Protein AF-A0AA88J067-F1 (afdb_monomer)

Organism: Ficus carica (NCBI:txid3494)

Sequence (276 aa):
MVSAQECESQAYDAICLDQQCCSIDGYCGITAAYCGDSTCQRKCWSEERADQRCGASFGHPPCGKNRCCSIHGWCGEGPFYCVQAVCDYQCWDSSLSYYVSRNTENSISKILSKSLFDEMFKHRKDCPSQGFYSYDAFINAAASFPMVAQVISQLVRGNLLLSVLKPLKQPQRWIESLDPYAWGYCHISTTIATDTDTMTNYCTSTKWPCASKKNNYNYGLAGEALGLDLINNPDLVATDPVVSYKTALWFWTTRHDNKPSYPDVVINANFKPSQV

Radius of gyration: 22.77 Å; Cα contacts (8 Å, |Δi|>4): 415; chains: 1; bounding box: 56×44×66 Å

Solvent-accessible surface area (backbone atoms only — not comparable to full-atom values): 15701 Å² total; per-residue (Å²): 133,85,80,76,54,59,40,66,59,96,57,81,84,39,69,48,58,92,88,24,8,23,14,72,86,28,35,41,31,63,34,28,79,10,19,14,91,89,29,31,72,39,68,48,62,84,52,49,46,94,83,34,50,18,36,69,76,36,20,54,27,44,45,48,91,89,22,4,19,14,71,85,27,33,42,34,64,58,67,80,10,16,20,66,93,40,26,66,44,69,46,49,56,70,68,58,27,51,54,45,52,68,75,57,64,62,45,50,64,78,75,52,34,67,66,56,51,44,60,54,34,58,44,14,58,81,37,86,24,58,44,57,82,38,67,67,32,44,54,62,25,45,69,77,35,75,63,55,34,53,47,52,48,52,24,55,78,66,75,41,48,73,74,71,64,51,55,87,74,77,72,96,70,87,73,99,50,100,55,81,76,32,57,25,61,32,61,72,66,84,90,79,83,80,62,95,84,70,78,77,62,50,55,74,39,90,89,40,70,62,75,70,80,46,47,21,46,64,31,38,55,46,13,66,74,67,77,40,69,29,50,87,42,54,60,42,51,68,72,33,49,36,51,29,40,38,52,52,50,45,62,42,64,40,62,59,86,95,42,77,17,54,52,57,52,59,64,52,66,71,58,73,76,80,84,125

Secondary structure (DSSP, 8-state):
--PPPBS--SSS--PPPTT-EEETTSBEESSHHHHSTTTEEES---S--TT-B-SGGGT-PPPPTT-EEETTSBEE-SHHHHSTTTEEESPPPHHHHHHHHHHT---HHHHS-HHHHHHHTGGGGSSTTTT-S-HHHHHHHHTT-HHHHHHHHHHHHTT-HHHHS--S---S-S---S-TTS-TT--SS------TT----S---SSS--SSSS-HHHHHHHHHHHT--TTT-TTHHHH-HHHHHHHHHHHHHS-BTTBPPHHHHHHHHT------

pLDDT: mean 73.29, std 16.82, range [27.53, 94.44]

Mean predicted aligned error: 14.24 Å

Foldseek 3Di:
DPDFQFQPDPDPGSDADPQWFQFPVRGTDFFCCRQAPNGGDGPHAPEADPVQFADNGRRGHDADPQWFQFPQGGTDHDLCAAQPVGTDDPHDDPVVSVVCCVVPCLQVCVLQPQVNVCQLQVCLCVADNNCLQHPVLLSLLCVVPVLVSVLSNLCSVVVNNLVVQQPDDDPPDDDPDPCPSNNGNRDLDPPPPPDPPPLPPLPPDPVADQQPSHNRVLQVVLCVVVVHPCNNVVCCLSVHNNSVNNSVVCQQCDDDDPRHHVSVVSVCVPDDPPDD

Nearest PDB structures (foldseek):
  3w3e-assembly2_B  TM=7.637E-01  e=3.149E-11  Vigna unguiculata
  2baa-assembly1_A  TM=7.979E-01  e=8.149E-11  Hordeum vulgare
  3iwr-assembly1_A  TM=7.750E-01  e=9.178E-11  Oryza sativa Japonica Group
  8hne-assembly1_A  TM=6.938E-01  e=4.370E-09  synthetic construct
  1ehh-assembly1_A  TM=5.355E-01  e=2.639E-07  Urtica dioica

Structure (mmCIF, N/CA/C/O backbone):
data_AF-A0AA88J067-F1
#
_entry.id   AF-A0AA88J067-F1
#
loop_
_atom_site.group_PDB
_atom_site.id
_atom_site.type_symbol
_atom_site.label_atom_id
_atom_site.label_alt_id
_atom_site.label_comp_id
_atom_site.label_asym_id
_atom_site.label_entity_id
_atom_site.label_seq_id
_atom_site.pdbx_PDB_ins_code
_atom_site.Cartn_x
_atom_site.Cartn_y
_atom_site.Cartn_z
_atom_site.occupancy
_atom_site.B_iso_or_equiv
_atom_site.auth_seq_id
_atom_site.auth_comp_id
_atom_site.auth_asym_id
_atom_site.auth_atom_id
_atom_site.pdbx_PDB_model_num
ATOM 1 N N . MET A 1 1 ? -0.154 16.300 -30.479 1.00 35.47 1 MET A N 1
ATOM 2 C CA . MET A 1 1 ? 0.425 14.945 -30.390 1.00 35.47 1 MET A CA 1
ATOM 3 C C . MET A 1 1 ? 1.917 15.123 -30.206 1.00 35.47 1 MET A C 1
ATOM 5 O O . MET A 1 1 ? 2.526 15.763 -31.050 1.00 35.47 1 MET A O 1
ATOM 9 N N . VAL A 1 2 ? 2.475 14.693 -29.076 1.00 39.69 2 VAL A N 1
ATOM 10 C CA . VAL A 1 2 ? 3.932 14.694 -28.886 1.00 39.69 2 VAL A CA 1
ATOM 11 C C . VAL A 1 2 ? 4.443 13.456 -29.618 1.00 39.69 2 VAL A C 1
ATOM 13 O O . VAL A 1 2 ? 4.014 12.354 -29.291 1.00 39.69 2 VAL A O 1
ATOM 16 N N . SER A 1 3 ? 5.249 13.643 -30.663 1.00 53.06 3 SER A N 1
ATOM 17 C CA . SER A 1 3 ? 5.871 12.535 -31.395 1.00 53.06 3 SER A CA 1
ATOM 18 C C . SER A 1 3 ? 6.757 11.747 -30.433 1.00 53.06 3 SER A C 1
ATOM 20 O O . SER A 1 3 ? 7.593 12.352 -29.761 1.00 53.06 3 SER A O 1
ATOM 22 N N . ALA A 1 4 ? 6.573 10.429 -30.342 1.00 61.44 4 ALA A N 1
ATOM 23 C CA . ALA A 1 4 ? 7.531 9.572 -29.651 1.00 61.44 4 ALA A CA 1
ATOM 24 C C . ALA A 1 4 ? 8.891 9.698 -30.356 1.00 61.44 4 ALA A C 1
ATOM 26 O O . ALA A 1 4 ? 8.942 9.762 -31.586 1.00 61.44 4 ALA A O 1
ATOM 27 N N . GLN A 1 5 ? 9.976 9.806 -29.587 1.00 78.44 5 GLN A N 1
ATOM 28 C CA . GLN A 1 5 ? 11.322 9.865 -30.151 1.00 78.44 5 GLN A CA 1
ATOM 29 C C . GLN A 1 5 ? 11.676 8.481 -30.702 1.00 78.44 5 GLN A C 1
ATOM 31 O O . GLN A 1 5 ? 11.672 7.500 -29.958 1.00 78.44 5 GLN A O 1
ATOM 36 N N . GLU A 1 6 ? 11.959 8.405 -31.997 1.00 84.12 6 GLU A N 1
ATOM 37 C CA . GLU A 1 6 ? 12.418 7.183 -32.657 1.00 84.12 6 GLU A CA 1
ATOM 38 C C . GLU A 1 6 ? 13.918 6.979 -32.402 1.00 84.12 6 GLU A C 1
ATOM 40 O O . GLU A 1 6 ? 14.698 7.932 -32.435 1.00 84.12 6 GLU A O 1
ATOM 45 N N . CYS A 1 7 ? 14.323 5.734 -32.156 1.00 81.38 7 CYS A N 1
ATOM 46 C CA . CYS A 1 7 ? 15.720 5.309 -32.010 1.00 81.38 7 CYS A CA 1
ATOM 47 C C . CYS A 1 7 ? 16.218 4.430 -33.170 1.00 81.38 7 CYS A C 1
ATOM 49 O O . CYS A 1 7 ? 17.376 4.010 -33.171 1.00 81.38 7 CYS A O 1
ATOM 51 N N . GLU A 1 8 ? 15.367 4.192 -34.176 1.00 71.88 8 GLU A N 1
ATOM 52 C CA . GLU A 1 8 ? 15.659 3.389 -35.375 1.00 71.88 8 GLU A CA 1
ATOM 53 C C . GLU A 1 8 ? 15.532 4.166 -36.701 1.00 71.88 8 GLU A C 1
ATOM 55 O O . GLU A 1 8 ? 15.304 3.586 -37.762 1.00 71.88 8 GLU A O 1
ATOM 60 N N . SER A 1 9 ? 15.703 5.491 -36.699 1.00 59.00 9 SER A N 1
ATOM 61 C CA . SER A 1 9 ? 15.727 6.226 -37.971 1.00 59.00 9 SER A CA 1
ATOM 62 C C . SER A 1 9 ? 17.035 5.964 -38.739 1.00 59.00 9 SER A C 1
ATOM 64 O O . SER A 1 9 ? 18.107 5.896 -38.140 1.00 59.00 9 SER A O 1
ATOM 66 N N . GLN A 1 10 ? 16.972 5.889 -40.076 1.00 52.84 10 GLN A N 1
ATOM 67 C CA . GLN A 1 10 ? 18.134 5.755 -40.982 1.00 52.84 10 GLN A CA 1
ATOM 68 C C . GLN A 1 10 ? 19.133 6.936 -40.917 1.00 52.84 10 GLN A C 1
ATOM 70 O O . GLN A 1 10 ? 20.120 6.959 -41.655 1.00 52.84 10 GLN A O 1
ATOM 75 N N . ALA A 1 11 ? 18.902 7.922 -40.048 1.00 48.16 11 ALA A N 1
ATOM 76 C CA . ALA A 1 11 ? 19.838 8.988 -39.739 1.00 48.16 11 ALA A CA 1
ATOM 77 C C . ALA A 1 11 ? 20.624 8.627 -38.466 1.00 48.16 11 ALA A C 1
ATOM 79 O O . ALA A 1 11 ? 20.036 8.500 -37.398 1.00 48.16 11 ALA A O 1
ATOM 80 N N . TYR A 1 12 ? 21.941 8.444 -38.618 1.00 43.81 12 TYR A N 1
ATOM 81 C 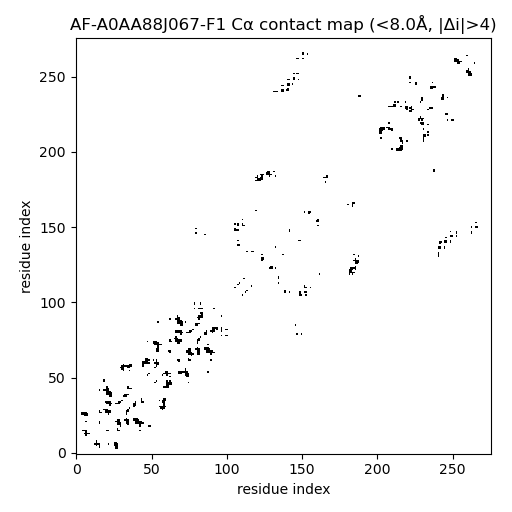CA . TYR A 1 12 ? 22.995 8.522 -37.592 1.00 43.81 12 TYR A CA 1
ATOM 82 C C . TYR A 1 12 ? 22.533 8.534 -36.119 1.00 43.81 12 TYR A C 1
ATOM 84 O O . TYR A 1 12 ? 22.049 9.554 -35.638 1.00 43.81 12 TYR A O 1
ATOM 92 N N . ASP A 1 13 ? 22.787 7.439 -35.390 1.00 53.59 13 ASP A N 1
ATOM 93 C CA . ASP A 1 13 ? 22.834 7.399 -33.917 1.00 53.59 13 ASP A CA 1
ATOM 94 C C . ASP A 1 13 ? 21.714 8.171 -33.192 1.00 53.59 13 ASP A C 1
ATOM 96 O O . ASP A 1 13 ? 21.970 8.971 -32.289 1.00 53.59 13 ASP A O 1
ATOM 100 N N . ALA A 1 14 ? 20.449 7.914 -33.540 1.00 58.59 14 ALA A N 1
ATOM 101 C CA . ALA A 1 14 ? 19.318 8.358 -32.730 1.00 58.59 14 ALA A CA 1
ATOM 102 C C . ALA A 1 14 ? 19.350 7.643 -31.363 1.00 58.59 14 ALA A C 1
ATOM 104 O O . ALA A 1 14 ? 18.753 6.589 -31.145 1.00 58.59 14 ALA A O 1
ATOM 105 N N . ILE A 1 15 ? 20.133 8.191 -30.436 1.00 73.25 15 ILE A N 1
ATOM 106 C CA . ILE A 1 15 ? 20.307 7.670 -29.088 1.00 73.25 15 ILE A CA 1
ATOM 107 C C . ILE A 1 15 ? 19.164 8.216 -28.233 1.00 73.25 15 ILE A C 1
ATOM 109 O O . ILE A 1 15 ? 18.988 9.431 -28.114 1.00 73.25 15 ILE A O 1
ATOM 113 N N . CYS A 1 16 ? 18.393 7.315 -27.619 1.00 80.62 16 CYS A N 1
ATOM 114 C CA . CYS A 1 16 ? 17.400 7.703 -26.623 1.00 80.62 16 CYS A CA 1
ATOM 115 C C . CYS A 1 16 ? 18.043 8.561 -25.529 1.00 80.62 16 CYS A C 1
ATOM 117 O O . CYS A 1 16 ? 19.216 8.347 -25.176 1.00 80.62 16 CYS A O 1
ATOM 119 N N . LEU A 1 17 ? 17.265 9.513 -24.998 1.00 81.44 17 LEU A N 1
ATOM 120 C CA . LEU A 1 17 ? 17.703 10.377 -23.903 1.00 81.44 17 LEU A CA 1
ATOM 121 C C . LEU A 1 17 ? 18.254 9.546 -22.743 1.00 81.44 17 LEU A C 1
ATOM 123 O O . LEU A 1 17 ? 18.008 8.342 -22.628 1.00 81.44 17 LEU A O 1
ATOM 127 N N . ASP A 1 18 ? 19.046 10.192 -21.894 1.00 72.44 18 ASP A N 1
ATOM 128 C CA . ASP A 1 18 ? 19.645 9.497 -20.768 1.00 72.44 18 ASP A CA 1
ATOM 129 C C . ASP A 1 18 ? 18.550 8.857 -19.904 1.00 72.44 18 ASP A C 1
ATOM 131 O O . ASP A 1 18 ? 17.535 9.488 -19.603 1.00 72.44 18 ASP A O 1
ATOM 135 N N . GLN A 1 19 ? 18.733 7.574 -19.580 1.00 74.06 19 GLN A N 1
ATOM 136 C CA . GLN A 1 19 ? 17.739 6.743 -18.889 1.00 74.06 19 GLN A CA 1
ATOM 137 C C . GLN A 1 19 ? 16.448 6.442 -19.674 1.00 74.06 19 GLN A C 1
ATOM 139 O O . GLN A 1 19 ? 15.386 6.232 -19.092 1.00 74.06 19 GLN A O 1
ATOM 144 N N . GLN A 1 20 ? 16.518 6.394 -21.002 1.00 85.06 20 GLN A N 1
ATOM 145 C CA . GLN A 1 20 ? 15.490 5.787 -21.845 1.00 85.06 20 GLN A CA 1
ATOM 146 C C . GLN A 1 20 ? 16.053 4.569 -22.572 1.00 85.06 20 GLN A C 1
ATOM 148 O O . GLN A 1 20 ? 17.182 4.591 -23.072 1.00 85.06 20 GLN A O 1
ATOM 153 N N . CYS A 1 21 ? 15.230 3.532 -22.670 1.00 88.19 21 CYS A N 1
ATOM 154 C CA . CYS A 1 21 ? 15.523 2.353 -23.466 1.00 88.19 21 CYS A CA 1
ATOM 155 C C . CYS A 1 21 ? 14.939 2.520 -24.863 1.00 88.19 21 CYS A C 1
ATOM 157 O O . CYS A 1 21 ? 13.908 3.173 -25.041 1.00 88.19 21 CYS A O 1
ATOM 159 N N . CYS A 1 22 ? 15.589 1.895 -25.836 1.00 90.00 22 CYS A N 1
ATOM 160 C CA . CYS A 1 22 ? 15.044 1.726 -27.172 1.00 90.00 22 CYS A CA 1
ATOM 161 C C . CYS A 1 22 ? 14.270 0.408 -27.215 1.00 90.00 22 CYS A C 1
ATOM 163 O O . CYS A 1 22 ? 14.861 -0.654 -26.977 1.00 90.00 22 CYS A O 1
ATOM 165 N N . SER A 1 23 ? 12.969 0.482 -27.499 1.00 90.56 23 SER A N 1
ATOM 166 C CA . SER A 1 23 ? 12.125 -0.697 -27.668 1.00 90.56 23 SER A CA 1
ATOM 167 C C . SER A 1 23 ? 12.456 -1.423 -28.968 1.00 90.56 23 SER A C 1
ATOM 169 O O . SER A 1 23 ? 12.964 -0.811 -29.904 1.00 90.56 23 SER A O 1
ATOM 171 N N . ILE A 1 24 ? 12.123 -2.708 -29.066 1.00 89.06 24 ILE A N 1
ATOM 172 C CA . ILE A 1 24 ? 12.207 -3.493 -30.310 1.00 89.06 24 ILE A CA 1
ATOM 173 C C . ILE A 1 24 ? 11.375 -2.900 -31.459 1.00 89.06 24 ILE A C 1
ATOM 175 O O . ILE A 1 24 ? 11.645 -3.206 -32.612 1.00 89.06 24 ILE A O 1
ATOM 179 N N . ASP A 1 25 ? 10.400 -2.041 -31.148 1.00 89.81 25 ASP A N 1
ATOM 180 C CA . ASP A 1 25 ? 9.583 -1.310 -32.126 1.00 89.81 25 ASP A CA 1
ATOM 181 C C . ASP A 1 25 ? 10.234 0.014 -32.574 1.00 89.81 25 ASP A C 1
ATOM 183 O O . ASP A 1 25 ? 9.621 0.798 -33.293 1.00 89.81 25 ASP A O 1
ATOM 187 N N . GLY A 1 26 ? 11.450 0.302 -32.103 1.00 89.38 26 GLY A N 1
ATOM 188 C CA . GLY A 1 26 ? 12.238 1.458 -32.520 1.00 89.38 26 GLY A CA 1
ATOM 189 C C . GLY A 1 26 ? 11.864 2.776 -31.844 1.00 89.38 26 GLY A C 1
ATOM 190 O O . GLY A 1 26 ? 12.222 3.844 -32.348 1.00 89.38 26 GLY A O 1
ATOM 191 N N . TYR A 1 27 ? 11.197 2.732 -30.686 1.00 89.06 27 TYR A N 1
ATOM 192 C CA . TYR A 1 27 ? 10.791 3.921 -29.932 1.00 89.06 27 TYR A CA 1
ATOM 193 C C . TYR A 1 27 ? 11.496 4.029 -28.580 1.00 89.06 27 TYR A C 1
ATOM 195 O O . TYR A 1 27 ? 11.778 3.032 -27.917 1.00 89.06 27 TYR A O 1
ATOM 203 N N . CYS A 1 28 ? 11.746 5.259 -28.139 1.00 88.88 28 CYS A N 1
ATOM 204 C CA . CYS A 1 28 ? 12.340 5.533 -26.838 1.00 88.88 28 CYS A CA 1
ATOM 205 C C . CYS A 1 28 ? 11.291 5.648 -25.728 1.00 88.88 28 CYS A C 1
ATOM 207 O O . CYS A 1 28 ? 10.273 6.330 -25.878 1.00 88.88 28 CYS A O 1
ATOM 209 N N . GLY A 1 29 ? 11.581 5.067 -24.562 1.00 87.50 29 GLY A N 1
ATOM 210 C CA . GLY A 1 29 ? 10.751 5.249 -23.376 1.00 87.50 29 GLY A CA 1
ATOM 211 C C . GLY A 1 29 ? 11.344 4.648 -22.106 1.00 87.50 29 GLY A C 1
ATOM 212 O O . GLY A 1 29 ? 12.456 4.130 -22.099 1.00 87.50 29 GLY A O 1
ATOM 213 N N . ILE A 1 30 ? 10.596 4.759 -21.006 1.00 84.12 30 ILE A N 1
ATOM 214 C CA . ILE A 1 30 ? 11.057 4.388 -19.653 1.00 84.12 30 ILE A CA 1
ATOM 215 C C . ILE A 1 30 ? 10.209 3.301 -18.984 1.00 84.12 30 ILE A C 1
ATOM 217 O O . ILE A 1 30 ? 10.433 2.983 -17.816 1.00 84.12 30 ILE A O 1
ATOM 221 N N . THR A 1 31 ? 9.178 2.798 -19.658 1.00 87.06 31 THR A N 1
ATOM 222 C CA . THR A 1 31 ? 8.259 1.795 -19.099 1.00 87.06 31 THR A CA 1
ATOM 223 C C . THR A 1 31 ? 8.640 0.396 -19.566 1.00 87.06 31 THR A C 1
ATOM 225 O O . THR A 1 31 ? 9.458 0.233 -20.469 1.00 87.06 31 THR A O 1
ATOM 228 N N . ALA A 1 32 ? 7.993 -0.620 -18.999 1.00 86.31 32 ALA A N 1
ATOM 229 C CA . ALA A 1 32 ? 8.138 -2.015 -19.418 1.00 86.31 32 ALA A CA 1
ATOM 230 C C . ALA A 1 32 ? 7.954 -2.256 -20.931 1.00 86.31 32 ALA A C 1
ATOM 232 O O . ALA A 1 32 ? 8.558 -3.169 -21.483 1.00 86.31 32 ALA A O 1
ATOM 233 N N . ALA A 1 33 ? 7.150 -1.432 -21.613 1.00 88.31 33 ALA A N 1
ATOM 234 C CA . ALA A 1 33 ? 6.945 -1.535 -23.060 1.00 88.31 33 ALA A CA 1
ATOM 235 C C . ALA A 1 33 ? 8.210 -1.202 -23.871 1.00 88.31 33 ALA A C 1
ATOM 237 O O . ALA A 1 33 ? 8.348 -1.655 -24.999 1.00 88.31 33 ALA A O 1
ATOM 238 N N . TYR A 1 34 ? 9.130 -0.431 -23.288 1.00 90.00 34 TYR A N 1
ATOM 239 C CA . TYR A 1 34 ? 10.370 -0.003 -23.938 1.00 90.00 34 TYR A CA 1
ATOM 240 C C . TYR A 1 34 ? 11.607 -0.671 -23.346 1.00 90.00 34 TYR A C 1
ATOM 242 O O . TYR A 1 34 ? 12.586 -0.906 -24.044 1.00 90.00 34 TYR A O 1
ATOM 250 N N . CYS A 1 35 ? 11.560 -0.942 -22.045 1.00 87.94 35 CYS A N 1
ATOM 251 C CA . CYS A 1 35 ? 12.702 -1.349 -21.241 1.00 87.94 35 CYS A CA 1
ATOM 252 C C . CYS A 1 35 ? 12.626 -2.786 -20.718 1.00 87.94 35 CYS A C 1
ATOM 254 O O . CYS A 1 35 ? 13.487 -3.178 -19.940 1.00 87.94 35 CYS A O 1
ATOM 256 N N . GLY A 1 36 ? 11.580 -3.542 -21.048 1.00 85.94 36 GLY A N 1
ATOM 257 C CA . GLY A 1 36 ? 11.425 -4.909 -20.556 1.00 85.94 36 GLY A CA 1
ATOM 258 C C . GLY A 1 36 ? 12.431 -5.868 -21.189 1.00 85.94 36 GLY A C 1
ATOM 259 O O . GLY A 1 36 ? 12.880 -5.651 -22.312 1.00 85.94 36 GLY A O 1
ATOM 260 N N . ASP A 1 37 ? 12.728 -6.968 -20.496 1.00 81.81 37 ASP A N 1
ATOM 261 C CA . ASP A 1 37 ? 13.735 -7.962 -20.911 1.00 81.81 37 ASP A CA 1
ATOM 262 C C . ASP A 1 37 ? 13.545 -8.498 -22.340 1.00 81.81 37 ASP A C 1
ATOM 264 O O . ASP A 1 37 ? 14.510 -8.857 -23.008 1.00 81.81 37 ASP A O 1
ATOM 268 N N . SER A 1 38 ? 12.298 -8.560 -22.816 1.00 86.81 38 SER A N 1
ATOM 269 C CA . SER A 1 38 ? 11.940 -9.029 -24.164 1.00 86.81 38 SER A CA 1
ATOM 270 C C . SER A 1 38 ? 11.548 -7.913 -25.133 1.00 86.81 38 SER A C 1
ATOM 272 O O . SER A 1 38 ? 11.359 -8.171 -26.319 1.00 86.81 38 SER A O 1
ATOM 274 N N . THR A 1 39 ? 11.399 -6.686 -24.639 1.00 88.75 39 THR A N 1
ATOM 275 C CA . THR A 1 39 ? 10.901 -5.536 -25.403 1.00 88.75 39 THR A CA 1
ATOM 276 C C . THR A 1 39 ? 11.969 -4.477 -25.621 1.00 88.75 39 THR A C 1
ATOM 278 O O . THR A 1 39 ? 11.769 -3.595 -26.448 1.00 88.75 39 THR A O 1
ATOM 281 N N . CYS A 1 40 ? 13.103 -4.564 -24.929 1.00 89.25 40 CYS A N 1
ATOM 282 C CA . CYS A 1 40 ? 14.235 -3.670 -25.090 1.00 89.25 40 CYS A CA 1
ATOM 283 C C . CYS A 1 40 ? 15.293 -4.250 -26.033 1.00 89.25 40 CYS A C 1
ATOM 285 O O . CYS A 1 40 ? 15.693 -5.404 -25.901 1.00 89.25 40 CYS A O 1
ATOM 287 N N . GLN A 1 41 ? 15.805 -3.415 -26.939 1.00 88.25 41 GLN A N 1
ATOM 288 C CA . GLN A 1 41 ? 16.921 -3.767 -27.823 1.00 88.25 41 GLN A CA 1
ATOM 289 C C . GLN A 1 41 ? 18.228 -3.022 -27.511 1.00 88.25 41 GLN A C 1
ATOM 291 O O . GLN A 1 41 ? 19.313 -3.519 -27.809 1.00 88.25 41 GLN A O 1
ATOM 296 N N . ARG A 1 42 ? 18.160 -1.810 -26.941 1.00 86.19 42 ARG A N 1
ATOM 297 C CA . ARG A 1 42 ? 19.337 -0.957 -26.696 1.00 86.19 42 ARG A CA 1
ATOM 298 C C . ARG A 1 42 ? 19.118 -0.069 -25.481 1.00 86.19 42 ARG A C 1
ATOM 300 O O . ARG A 1 42 ? 18.000 0.380 -25.243 1.00 86.19 42 ARG A O 1
ATOM 307 N N . LYS A 1 43 ? 20.202 0.223 -24.747 1.00 83.25 43 LYS A N 1
ATOM 308 C CA . LYS A 1 43 ? 20.160 0.945 -23.460 1.00 83.25 43 LYS A CA 1
ATOM 309 C C . LYS A 1 43 ? 19.170 0.313 -22.469 1.00 83.25 43 LYS A C 1
ATOM 311 O O . LYS A 1 43 ? 18.486 1.012 -21.731 1.00 83.25 43 LYS A O 1
ATOM 316 N N . CYS A 1 44 ? 19.088 -1.016 -22.473 1.00 86.50 44 CYS A N 1
ATOM 317 C CA . CYS A 1 44 ? 18.328 -1.743 -21.464 1.00 86.50 44 CYS A CA 1
ATOM 318 C C . CYS A 1 44 ? 18.952 -1.499 -20.093 1.00 86.50 44 CYS A C 1
ATOM 320 O O . CYS A 1 44 ? 20.153 -1.234 -19.993 1.00 86.50 44 CYS A O 1
ATOM 322 N N . TRP A 1 45 ? 18.137 -1.555 -19.045 1.00 86.19 45 TRP A N 1
ATOM 323 C CA . TRP A 1 45 ? 18.592 -1.216 -17.706 1.00 86.19 45 TRP A CA 1
ATOM 324 C C . TRP A 1 45 ? 19.731 -2.124 -17.245 1.00 86.19 45 TRP A C 1
ATOM 326 O O . TRP A 1 45 ? 19.546 -3.317 -17.032 1.00 86.19 45 TRP A O 1
ATOM 336 N N . SER A 1 46 ? 20.911 -1.539 -17.059 1.00 82.25 46 SER A N 1
ATOM 337 C CA . SER A 1 46 ? 22.081 -2.205 -16.475 1.00 82.25 46 SER A CA 1
ATOM 338 C C . SER A 1 46 ? 22.436 -1.665 -15.092 1.00 82.25 46 SER A C 1
ATOM 340 O O . SER A 1 46 ? 23.205 -2.285 -14.363 1.00 82.25 46 SER A O 1
ATOM 342 N N . GLU A 1 47 ? 21.881 -0.510 -14.733 1.00 84.69 47 GLU A N 1
ATOM 343 C CA . GLU A 1 47 ? 22.131 0.197 -13.483 1.00 84.69 47 GLU A CA 1
ATOM 344 C C . GLU A 1 47 ? 20.820 0.712 -12.891 1.00 84.69 47 GLU A C 1
ATOM 346 O O . GLU A 1 47 ? 19.774 0.722 -13.550 1.00 84.69 47 GLU A O 1
ATOM 351 N N . GLU A 1 48 ? 20.891 1.142 -11.633 1.00 86.31 48 GLU A N 1
ATOM 352 C CA . GLU A 1 48 ? 19.749 1.750 -10.968 1.00 86.31 48 GLU A CA 1
ATOM 353 C C . GLU A 1 48 ? 19.339 3.046 -11.662 1.00 86.31 48 GLU A C 1
ATOM 355 O O . GLU A 1 48 ? 20.160 3.907 -11.978 1.00 86.31 48 GLU A O 1
ATOM 360 N N . ARG A 1 49 ? 18.033 3.204 -11.852 1.00 84.75 49 ARG A N 1
ATOM 361 C CA . ARG A 1 49 ? 17.452 4.435 -12.379 1.00 84.75 49 ARG A CA 1
ATOM 362 C C . ARG A 1 49 ? 17.701 5.604 -11.427 1.00 84.75 49 ARG A C 1
ATOM 364 O O . ARG A 1 49 ? 17.618 5.449 -10.213 1.00 84.75 49 ARG A O 1
ATOM 371 N N . ALA A 1 50 ? 17.882 6.811 -11.958 1.00 80.19 50 ALA A N 1
ATOM 372 C CA . ALA A 1 50 ? 17.997 8.026 -11.143 1.00 80.19 50 ALA A CA 1
ATOM 373 C C . ALA A 1 50 ? 16.717 8.332 -10.357 1.00 80.19 50 ALA A C 1
ATOM 375 O O . ALA A 1 50 ? 16.787 8.924 -9.283 1.00 80.19 50 ALA A O 1
ATOM 376 N N . ASP A 1 51 ? 15.555 7.916 -10.869 1.00 74.56 51 ASP A N 1
ATOM 377 C CA . ASP A 1 51 ? 14.283 7.999 -10.147 1.00 74.56 51 ASP A CA 1
ATOM 378 C C . ASP A 1 51 ? 14.079 6.845 -9.149 1.00 74.56 51 ASP A C 1
ATOM 380 O O . ASP A 1 51 ? 13.050 6.804 -8.480 1.00 74.56 51 ASP A O 1
ATOM 384 N N . GLN A 1 52 ? 15.046 5.922 -9.047 1.00 83.50 52 GLN A N 1
ATOM 385 C CA . GLN A 1 52 ? 15.089 4.792 -8.113 1.00 83.50 52 GLN A CA 1
ATOM 386 C C . GLN A 1 52 ? 13.880 3.856 -8.224 1.00 83.50 52 GLN A C 1
ATOM 388 O O . GLN A 1 52 ? 13.554 3.122 -7.286 1.00 83.50 52 GLN A O 1
ATOM 393 N N . ARG A 1 53 ? 13.181 3.885 -9.364 1.00 84.31 53 ARG A N 1
ATOM 394 C CA . ARG A 1 53 ? 12.046 3.001 -9.621 1.00 84.31 53 ARG A CA 1
ATOM 395 C C . ARG A 1 53 ? 12.524 1.614 -10.007 1.00 84.31 53 ARG A C 1
ATOM 397 O O . ARG A 1 53 ? 13.552 1.453 -10.652 1.00 84.31 53 ARG A O 1
ATOM 404 N N . CYS A 1 54 ? 11.742 0.616 -9.628 1.00 89.19 54 CYS A N 1
ATOM 405 C CA . CYS A 1 54 ? 12.005 -0.784 -9.928 1.00 89.19 54 CYS A CA 1
ATOM 406 C C . CYS A 1 54 ? 10.698 -1.559 -10.117 1.00 89.19 54 CYS A C 1
ATOM 408 O O . CYS A 1 54 ? 9.615 -0.979 -10.005 1.00 89.19 54 CYS A O 1
ATOM 410 N N . GLY A 1 55 ? 10.779 -2.847 -10.444 1.00 88.56 55 GLY A N 1
ATOM 411 C CA . GLY A 1 55 ? 9.604 -3.695 -10.640 1.00 88.56 55 GLY A CA 1
ATOM 412 C C . GLY A 1 55 ? 9.121 -3.782 -12.087 1.00 88.56 55 GLY A C 1
ATOM 413 O O . GLY A 1 55 ? 9.597 -3.083 -12.990 1.00 88.56 55 GLY A O 1
ATOM 414 N N . ALA A 1 56 ? 8.126 -4.646 -12.291 1.00 86.06 56 ALA A N 1
ATOM 415 C CA . ALA A 1 56 ? 7.616 -5.019 -13.611 1.00 86.06 56 ALA A CA 1
ATOM 416 C C . ALA A 1 56 ? 7.187 -3.820 -14.461 1.00 86.06 56 ALA A C 1
ATOM 418 O O . ALA A 1 56 ? 7.545 -3.740 -15.630 1.00 86.06 56 ALA A O 1
ATOM 419 N N . SER A 1 57 ? 6.505 -2.835 -13.869 1.00 82.00 57 SER A N 1
ATOM 420 C CA . SER A 1 57 ? 6.019 -1.642 -14.579 1.00 82.00 57 SER A CA 1
ATOM 421 C C . SER A 1 57 ? 7.130 -0.799 -15.227 1.00 82.00 57 SER A C 1
ATOM 423 O O . SER A 1 57 ? 6.856 -0.019 -16.143 1.00 82.00 57 SER A O 1
ATOM 425 N N . PHE A 1 58 ? 8.380 -0.962 -14.782 1.00 83.44 58 PHE A N 1
ATOM 426 C CA . PHE A 1 58 ? 9.549 -0.214 -15.260 1.00 83.44 58 PHE A CA 1
ATOM 427 C C . PHE A 1 58 ? 10.521 -1.069 -16.078 1.00 83.44 58 PHE A C 1
ATOM 429 O O . PHE A 1 58 ? 11.570 -0.563 -16.474 1.00 83.44 58 PHE A O 1
ATOM 436 N N . GLY A 1 59 ? 10.165 -2.327 -16.360 1.00 83.50 59 GLY A N 1
ATOM 437 C CA . GLY A 1 59 ? 11.035 -3.268 -17.063 1.00 83.50 59 GLY A CA 1
ATOM 438 C C . GLY A 1 59 ? 12.121 -3.855 -16.164 1.00 83.50 59 GLY A C 1
ATOM 439 O O . GLY A 1 59 ? 13.242 -4.014 -16.616 1.00 83.50 59 GLY A O 1
ATOM 440 N N . HIS A 1 60 ? 11.803 -4.105 -14.888 1.00 89.44 60 HIS A N 1
ATOM 441 C CA . HIS A 1 60 ? 12.700 -4.745 -13.915 1.00 89.44 60 HIS A CA 1
ATOM 442 C C . HIS A 1 60 ? 14.131 -4.161 -13.843 1.00 89.44 60 HIS A C 1
ATOM 444 O O . HIS A 1 60 ? 15.098 -4.919 -13.788 1.00 89.44 60 HIS A O 1
ATOM 450 N N . PRO A 1 61 ? 14.310 -2.824 -13.795 1.00 89.38 61 PRO A N 1
ATOM 451 C CA . PRO A 1 61 ? 15.642 -2.237 -13.663 1.00 89.38 61 PRO A CA 1
ATOM 452 C C . PRO A 1 61 ? 16.312 -2.726 -12.367 1.00 89.38 61 PRO A C 1
ATOM 454 O O . PRO A 1 61 ? 15.636 -2.818 -11.332 1.00 89.38 61 PRO A O 1
ATOM 457 N N . PRO A 1 62 ? 17.619 -3.030 -12.371 1.00 91.38 62 PRO A N 1
ATOM 458 C CA . PRO A 1 62 ? 18.299 -3.458 -11.161 1.00 91.38 62 PRO A CA 1
ATOM 459 C C . PRO A 1 62 ? 18.357 -2.310 -10.151 1.00 91.38 62 PRO A C 1
ATOM 461 O O . PRO A 1 62 ? 18.468 -1.141 -10.514 1.00 91.38 62 PRO A O 1
ATOM 464 N N . CYS A 1 63 ? 18.319 -2.642 -8.867 1.00 91.88 63 CYS A N 1
ATOM 465 C CA . CYS A 1 63 ? 18.673 -1.703 -7.812 1.00 91.88 63 CYS A CA 1
ATOM 466 C C . CYS A 1 63 ? 20.189 -1.690 -7.602 1.00 91.88 63 CYS A C 1
ATOM 468 O O . CYS A 1 63 ? 20.879 -2.673 -7.879 1.00 91.88 63 CYS A O 1
ATOM 470 N N . GLY A 1 64 ? 20.717 -0.585 -7.086 1.00 87.81 64 GLY A N 1
ATOM 471 C CA . GLY A 1 64 ? 22.132 -0.422 -6.795 1.00 87.81 64 GLY A CA 1
ATOM 472 C C . GLY A 1 64 ? 22.648 -1.455 -5.793 1.00 87.81 64 GLY A C 1
ATOM 473 O O . GLY A 1 64 ? 21.899 -2.209 -5.166 1.00 87.81 64 GLY A O 1
ATOM 474 N N . LYS A 1 65 ? 23.970 -1.502 -5.624 1.00 88.31 65 LYS A N 1
ATOM 475 C CA . LYS A 1 65 ? 24.615 -2.470 -4.730 1.00 88.31 65 LYS A CA 1
ATOM 476 C C . LYS A 1 65 ? 24.040 -2.375 -3.310 1.00 88.31 65 LYS A C 1
ATOM 478 O O . LYS A 1 65 ? 23.969 -1.289 -2.750 1.00 88.31 65 LYS A O 1
ATOM 483 N N . ASN A 1 66 ? 23.691 -3.526 -2.729 1.00 82.88 66 ASN A N 1
ATOM 484 C CA . ASN A 1 66 ? 23.061 -3.668 -1.406 1.00 82.88 66 ASN A CA 1
ATOM 485 C C . ASN A 1 66 ? 21.661 -3.042 -1.267 1.00 82.88 66 ASN A C 1
ATOM 487 O O . ASN A 1 66 ? 21.152 -2.937 -0.150 1.00 82.88 66 ASN A O 1
ATOM 491 N N . ARG A 1 67 ? 21.024 -2.671 -2.382 1.00 90.38 67 ARG A N 1
ATOM 492 C CA . ARG A 1 67 ? 19.647 -2.184 -2.419 1.00 90.38 67 ARG A CA 1
ATOM 493 C C . ARG A 1 67 ? 18.725 -3.254 -2.981 1.00 90.38 67 ARG A C 1
ATOM 495 O O . ARG A 1 67 ? 19.111 -4.039 -3.847 1.00 90.38 67 ARG A O 1
ATOM 502 N N . CYS A 1 68 ? 17.501 -3.251 -2.485 1.00 90.12 68 CYS A N 1
ATOM 503 C CA . CYS A 1 68 ? 16.460 -4.201 -2.828 1.00 90.12 68 CYS A CA 1
ATOM 504 C C . CYS A 1 68 ? 15.330 -3.469 -3.537 1.00 90.12 68 CYS A C 1
ATOM 506 O O . CYS A 1 68 ? 15.030 -2.319 -3.200 1.00 90.12 68 CYS A O 1
ATOM 508 N N . CYS A 1 69 ? 14.700 -4.136 -4.496 1.00 91.12 69 CYS A N 1
ATOM 509 C CA . CYS A 1 69 ? 13.467 -3.648 -5.076 1.00 91.12 69 CYS A CA 1
ATOM 510 C C . CYS A 1 69 ? 12.313 -4.031 -4.157 1.00 91.12 69 CYS A C 1
ATOM 512 O O . CYS A 1 69 ? 12.077 -5.214 -3.931 1.00 91.12 69 CYS A O 1
ATOM 514 N N . SER A 1 70 ? 11.588 -3.051 -3.624 1.00 84.00 70 SER A N 1
ATOM 515 C CA . SER A 1 70 ? 10.355 -3.335 -2.889 1.00 84.00 70 SER A CA 1
ATOM 516 C C . SER A 1 70 ? 9.233 -3.745 -3.843 1.00 84.00 70 SER A C 1
ATOM 518 O O . SER A 1 70 ? 9.204 -3.323 -5.000 1.00 84.00 70 SER A O 1
ATOM 520 N N . ILE A 1 71 ? 8.227 -4.458 -3.332 1.00 78.44 71 ILE A N 1
ATOM 521 C CA . ILE A 1 71 ? 6.992 -4.785 -4.077 1.00 78.44 71 ILE A CA 1
ATOM 522 C C . ILE A 1 71 ? 6.212 -3.542 -4.552 1.00 78.44 71 ILE A C 1
ATOM 524 O O . ILE A 1 71 ? 5.255 -3.647 -5.315 1.00 78.44 71 ILE A O 1
ATOM 528 N N . HIS A 1 72 ? 6.609 -2.349 -4.105 1.00 74.88 72 HIS A N 1
ATOM 529 C CA . HIS A 1 72 ? 6.024 -1.064 -4.489 1.00 74.88 72 HIS A CA 1
ATOM 530 C C . HIS A 1 72 ? 6.796 -0.367 -5.618 1.00 74.88 72 HIS A C 1
ATOM 532 O O . HIS A 1 72 ? 6.435 0.733 -6.047 1.00 74.88 72 HIS A O 1
ATOM 538 N N . GLY A 1 73 ? 7.839 -1.017 -6.133 1.00 83.38 73 GLY A N 1
ATOM 539 C CA . GLY A 1 73 ? 8.605 -0.549 -7.274 1.00 83.38 73 GLY A CA 1
ATOM 540 C C . GLY A 1 73 ? 9.556 0.592 -6.936 1.00 83.38 73 GLY A C 1
ATOM 541 O O . GLY A 1 73 ? 9.638 1.566 -7.693 1.00 83.38 73 GLY A O 1
ATOM 542 N N . TRP A 1 74 ? 10.251 0.468 -5.803 1.00 83.00 74 TRP A N 1
ATOM 543 C CA . TRP A 1 74 ? 11.323 1.368 -5.372 1.00 83.00 74 TRP A CA 1
ATOM 544 C C . TRP A 1 74 ? 12.548 0.613 -4.883 1.00 83.00 74 TRP A C 1
ATOM 546 O O . TRP A 1 74 ? 12.416 -0.340 -4.112 1.00 83.00 74 TRP A O 1
ATOM 556 N N . CYS A 1 75 ? 13.719 1.101 -5.271 1.00 83.75 75 CYS A N 1
ATOM 557 C CA . CYS A 1 75 ? 14.999 0.652 -4.757 1.00 83.75 75 CYS A CA 1
ATOM 558 C C . CYS A 1 75 ? 15.298 1.277 -3.394 1.00 83.75 75 CYS A C 1
ATOM 560 O O . CYS A 1 75 ? 15.157 2.484 -3.209 1.00 83.75 75 CYS A O 1
ATOM 562 N N . GLY A 1 76 ? 15.813 0.497 -2.448 1.00 78.69 76 GLY A N 1
ATOM 563 C CA . GLY A 1 76 ? 16.231 1.024 -1.148 1.00 78.69 76 GLY A CA 1
ATOM 564 C C . GLY A 1 76 ? 16.921 -0.001 -0.263 1.00 78.69 76 GLY A C 1
ATOM 565 O O . GLY A 1 76 ? 17.064 -1.163 -0.631 1.00 78.69 76 GLY A O 1
ATOM 566 N N . GLU A 1 77 ? 17.385 0.450 0.898 1.00 76.19 77 GLU A N 1
ATOM 567 C CA . GLU A 1 77 ? 18.121 -0.373 1.859 1.00 76.19 77 GLU A CA 1
ATOM 568 C C . GLU A 1 77 ? 17.286 -0.678 3.103 1.00 76.19 77 GLU A C 1
ATOM 570 O O . GLU A 1 77 ? 16.372 0.059 3.483 1.00 76.19 77 GLU A O 1
ATOM 575 N N . GLY A 1 78 ? 17.667 -1.741 3.808 1.00 69.88 78 GLY A N 1
ATOM 576 C CA . GLY A 1 78 ? 17.081 -2.075 5.096 1.00 69.88 78 GLY A CA 1
ATOM 577 C C . GLY A 1 78 ? 15.814 -2.924 4.988 1.00 69.88 78 GLY A C 1
ATOM 578 O O . GLY A 1 78 ? 15.355 -3.271 3.895 1.00 69.88 78 GLY A O 1
ATOM 579 N N . PRO A 1 79 ? 15.207 -3.267 6.136 1.00 67.88 79 PRO A N 1
ATOM 580 C CA . PRO A 1 79 ? 14.126 -4.240 6.166 1.00 67.88 79 PRO A CA 1
ATO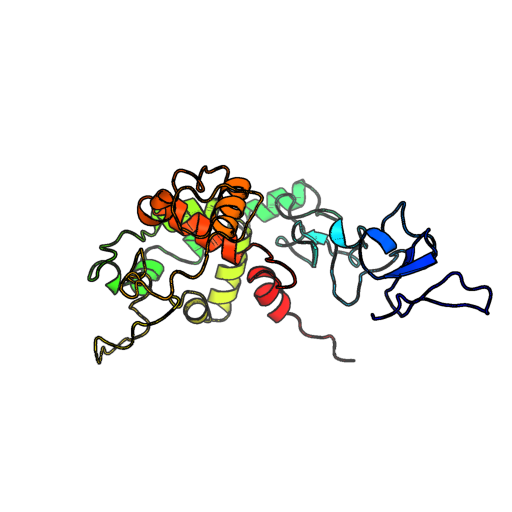M 581 C C . PRO A 1 79 ? 12.905 -3.807 5.353 1.00 67.88 79 PRO A C 1
ATOM 583 O O . PRO A 1 79 ? 12.180 -4.650 4.850 1.00 67.88 79 PRO A O 1
ATOM 586 N N . PHE A 1 80 ? 12.696 -2.506 5.171 1.00 66.81 80 PHE A N 1
ATOM 587 C CA . PHE A 1 80 ? 11.533 -1.955 4.474 1.00 66.81 80 PHE A CA 1
ATOM 588 C C . PHE A 1 80 ? 11.520 -2.213 2.965 1.00 66.81 80 PHE A C 1
ATOM 590 O O . PHE A 1 80 ? 10.463 -2.145 2.349 1.00 66.81 80 PHE A O 1
ATOM 597 N N . TYR A 1 81 ? 12.677 -2.543 2.396 1.00 73.44 81 TYR A N 1
ATOM 598 C CA . TYR A 1 81 ? 12.832 -2.889 0.985 1.00 73.44 81 TYR A CA 1
ATOM 599 C C . TYR A 1 81 ? 13.244 -4.341 0.804 1.00 73.44 81 TYR A C 1
ATOM 601 O O . TYR A 1 81 ? 12.957 -4.935 -0.227 1.00 73.44 81 TYR A O 1
ATOM 609 N N . CYS A 1 82 ? 13.946 -4.890 1.796 1.00 81.94 82 CYS A N 1
ATOM 610 C CA . CYS A 1 82 ? 14.718 -6.106 1.629 1.00 81.94 82 CYS A CA 1
ATOM 611 C C . CYS A 1 82 ? 14.152 -7.331 2.345 1.00 81.94 82 CYS A C 1
ATOM 613 O O . CYS A 1 82 ? 14.571 -8.435 1.997 1.00 81.94 82 CYS A O 1
ATOM 615 N N . VAL A 1 83 ? 13.241 -7.190 3.328 1.00 81.44 83 VAL A N 1
ATOM 616 C CA . VAL A 1 83 ? 12.626 -8.396 3.910 1.00 81.44 83 VAL A CA 1
ATOM 617 C C . VAL A 1 83 ? 11.677 -9.031 2.912 1.00 81.44 83 VAL A C 1
ATOM 619 O O . VAL A 1 83 ? 10.938 -8.354 2.202 1.00 81.44 83 VAL A O 1
ATOM 622 N N . GLN A 1 84 ? 11.659 -10.356 2.920 1.00 80.44 84 GLN A N 1
ATOM 623 C CA . GLN A 1 84 ? 10.954 -11.169 1.934 1.00 80.44 84 GLN A CA 1
ATOM 624 C C . GLN A 1 84 ? 9.458 -10.838 1.776 1.00 80.44 84 GLN A C 1
ATOM 626 O O . GLN A 1 84 ? 8.914 -10.984 0.691 1.00 80.44 84 GLN A O 1
ATOM 631 N N . ALA A 1 85 ? 8.792 -10.352 2.827 1.00 76.19 85 ALA A N 1
ATOM 632 C CA . ALA A 1 85 ? 7.375 -9.985 2.770 1.00 76.19 85 ALA A CA 1
ATOM 633 C C . ALA A 1 85 ? 7.076 -8.698 1.972 1.00 76.19 85 ALA A C 1
ATOM 635 O O . ALA A 1 85 ? 5.925 -8.465 1.617 1.00 76.19 85 ALA A O 1
ATOM 636 N N . VAL A 1 86 ? 8.076 -7.841 1.738 1.00 72.81 86 VAL A N 1
ATOM 637 C CA . VAL A 1 86 ? 7.912 -6.524 1.083 1.00 72.81 86 VAL A CA 1
ATOM 638 C C . VAL A 1 86 ? 8.923 -6.291 -0.041 1.00 72.81 86 VAL A C 1
ATOM 640 O O . VAL A 1 86 ? 9.000 -5.190 -0.584 1.00 72.81 86 VAL A O 1
ATOM 643 N N . CYS A 1 87 ? 9.682 -7.324 -0.400 1.00 86.56 87 CYS A N 1
ATOM 644 C CA . CYS A 1 87 ? 10.705 -7.285 -1.431 1.00 86.56 87 CYS A CA 1
ATOM 645 C C . CYS A 1 87 ? 10.259 -8.056 -2.680 1.00 86.56 87 CYS A C 1
ATOM 647 O O . CYS A 1 87 ? 9.766 -9.174 -2.570 1.00 86.56 87 CYS A O 1
ATOM 649 N N . ASP A 1 88 ? 10.449 -7.445 -3.847 1.00 90.88 88 ASP A N 1
ATOM 650 C CA . ASP A 1 88 ? 10.217 -8.032 -5.169 1.00 90.88 88 ASP A CA 1
ATOM 651 C C . ASP A 1 88 ? 11.464 -8.808 -5.636 1.00 90.88 88 ASP A C 1
ATOM 653 O O . ASP A 1 88 ? 11.423 -10.020 -5.836 1.00 90.88 88 ASP A O 1
ATOM 657 N N . TYR A 1 89 ? 12.619 -8.136 -5.721 1.00 93.38 89 TYR A N 1
ATOM 658 C CA . TYR A 1 89 ? 13.899 -8.758 -6.085 1.00 93.38 89 TYR A CA 1
ATOM 659 C C . TYR A 1 89 ? 15.102 -8.044 -5.463 1.00 93.38 89 TYR A C 1
ATOM 661 O O . TYR A 1 89 ? 14.987 -6.959 -4.893 1.00 93.38 89 TYR A O 1
ATOM 669 N N . GLN A 1 90 ? 16.277 -8.679 -5.562 1.00 92.88 90 GLN A N 1
ATOM 670 C CA . GLN A 1 90 ? 17.492 -8.302 -4.821 1.00 92.88 90 GLN A CA 1
ATOM 671 C C . GLN A 1 90 ? 17.289 -8.325 -3.298 1.00 92.88 90 GLN A C 1
ATOM 673 O O . GLN A 1 90 ? 17.890 -7.547 -2.567 1.00 92.88 90 GLN A O 1
ATOM 678 N N . CYS A 1 91 ? 16.430 -9.227 -2.828 1.00 92.12 91 CYS A N 1
ATOM 679 C CA . CYS A 1 91 ? 16.037 -9.334 -1.431 1.00 92.12 91 CYS A CA 1
ATOM 680 C C . CYS A 1 91 ? 17.160 -9.840 -0.534 1.00 92.12 91 CYS A C 1
ATOM 682 O O . CYS A 1 91 ? 18.093 -10.513 -0.977 1.00 92.12 91 CYS A O 1
ATOM 684 N N . TRP A 1 92 ? 17.025 -9.570 0.762 1.00 89.00 92 TRP A N 1
ATOM 685 C CA . TRP A 1 92 ? 17.852 -10.245 1.750 1.00 89.00 92 TRP A CA 1
ATOM 686 C C . TRP A 1 92 ? 17.550 -11.734 1.791 1.00 89.00 92 TRP A C 1
ATOM 688 O O . TRP A 1 92 ? 16.419 -12.166 1.561 1.00 89.00 92 TRP A O 1
ATOM 698 N N . ASP A 1 93 ? 18.565 -12.507 2.173 1.00 88.19 93 ASP A N 1
ATOM 699 C CA . ASP A 1 93 ? 18.370 -13.921 2.448 1.00 88.19 93 ASP A CA 1
ATOM 700 C C . ASP A 1 93 ? 17.290 -14.135 3.524 1.00 88.19 93 ASP A C 1
ATOM 702 O O . ASP A 1 93 ? 17.098 -13.329 4.444 1.00 88.19 93 ASP A O 1
ATOM 706 N N . SER A 1 94 ? 16.590 -15.258 3.397 1.00 80.12 94 SER A N 1
ATOM 707 C CA . SER A 1 94 ? 15.521 -15.704 4.286 1.00 80.12 94 SER A CA 1
ATOM 708 C C . SER A 1 94 ? 15.924 -15.708 5.770 1.00 80.12 94 SER A C 1
ATOM 710 O O . SER A 1 94 ? 15.131 -15.292 6.616 1.00 80.12 94 SER A O 1
ATOM 712 N N . SER A 1 95 ? 17.161 -16.093 6.108 1.00 79.56 95 SER A N 1
ATOM 713 C CA . SER A 1 95 ? 17.644 -16.146 7.495 1.00 79.56 95 SER A CA 1
ATOM 714 C C . SER A 1 95 ? 17.818 -14.751 8.108 1.00 79.56 95 SER A C 1
ATOM 716 O O . SER A 1 95 ? 17.385 -14.505 9.240 1.00 79.56 95 SER A O 1
ATOM 718 N N . LEU A 1 96 ? 18.368 -13.810 7.335 1.00 75.69 96 LEU A N 1
ATOM 719 C CA . LEU A 1 96 ? 18.500 -12.408 7.718 1.00 75.69 96 LEU A CA 1
ATOM 720 C C . LEU A 1 96 ? 17.124 -11.740 7.797 1.00 75.69 96 LEU A C 1
ATOM 722 O O . LEU A 1 96 ? 16.836 -11.043 8.768 1.00 75.69 96 LEU A O 1
ATOM 726 N N . SER A 1 97 ? 16.241 -12.020 6.836 1.00 69.19 97 SER A N 1
ATOM 727 C CA . SER A 1 97 ? 14.853 -11.550 6.848 1.00 69.19 97 SER A CA 1
ATOM 728 C C . SER A 1 97 ? 14.109 -12.020 8.097 1.00 69.19 97 SER A C 1
ATOM 730 O O . SER A 1 97 ? 13.425 -11.221 8.733 1.00 69.19 97 SER A O 1
ATOM 732 N N . TYR A 1 98 ? 14.269 -13.284 8.495 1.00 68.06 98 TYR A N 1
ATOM 733 C CA . TYR A 1 98 ? 13.635 -13.854 9.684 1.00 68.06 98 TYR A CA 1
ATOM 734 C C . TYR A 1 98 ? 14.178 -13.260 10.992 1.00 68.06 98 TYR A C 1
ATOM 736 O O . TYR A 1 98 ? 13.404 -12.863 11.868 1.00 68.06 98 TYR A O 1
ATOM 744 N N . TYR A 1 99 ? 15.506 -13.151 11.117 1.00 67.50 99 TYR A N 1
ATOM 745 C CA . TYR A 1 99 ? 16.159 -12.549 12.281 1.00 67.50 99 TYR A CA 1
ATOM 746 C C . TYR A 1 99 ? 15.784 -11.074 12.444 1.00 67.50 99 TYR A C 1
ATOM 748 O O . TYR A 1 99 ? 15.448 -10.637 13.548 1.00 67.50 99 TYR A O 1
ATOM 756 N N . VAL A 1 100 ? 15.814 -10.308 11.350 1.00 63.09 100 VAL A N 1
ATOM 757 C CA . VAL A 1 100 ? 15.431 -8.898 11.376 1.00 63.09 100 VAL A CA 1
ATOM 758 C C . VAL A 1 100 ? 13.941 -8.780 11.660 1.00 63.09 100 VAL A C 1
ATOM 760 O O . VAL A 1 100 ? 13.600 -8.056 12.576 1.00 63.09 100 VAL A O 1
ATOM 763 N N . SER A 1 101 ? 13.063 -9.563 11.028 1.00 62.94 101 SER A N 1
ATOM 764 C CA . SER A 1 101 ? 11.614 -9.508 11.299 1.00 62.94 101 SER A CA 1
ATOM 765 C C . SER A 1 101 ? 11.255 -9.770 12.770 1.00 62.94 101 SER A C 1
ATOM 767 O O . SER A 1 101 ? 10.370 -9.098 13.293 1.00 62.94 101 SER A O 1
ATOM 769 N N . ARG A 1 102 ? 11.959 -10.679 13.470 1.00 62.38 102 ARG A N 1
ATOM 770 C CA . ARG A 1 102 ? 11.785 -10.879 14.926 1.00 62.38 102 ARG A CA 1
ATOM 771 C C . ARG A 1 102 ? 12.282 -9.698 15.764 1.00 62.38 102 ARG A C 1
ATOM 773 O O . ARG A 1 102 ? 11.663 -9.355 16.764 1.00 62.38 102 ARG A O 1
ATOM 780 N N . ASN A 1 103 ? 13.422 -9.110 15.403 1.00 53.59 103 ASN A N 1
ATOM 781 C CA . ASN A 1 103 ? 14.052 -8.038 16.187 1.00 53.59 103 ASN A CA 1
ATOM 782 C C . ASN A 1 103 ? 13.517 -6.639 15.843 1.00 53.59 103 ASN A C 1
ATOM 784 O O . ASN A 1 103 ? 13.584 -5.725 16.660 1.00 53.59 103 ASN A O 1
ATOM 788 N N . THR A 1 104 ? 12.941 -6.476 14.657 1.00 53.59 104 THR A N 1
ATOM 789 C CA . THR A 1 104 ? 12.191 -5.308 14.204 1.00 53.59 104 THR A CA 1
ATOM 790 C C . THR A 1 104 ? 10.702 -5.610 14.238 1.00 53.59 104 THR A C 1
ATOM 792 O O . THR A 1 104 ? 9.992 -5.283 13.285 1.00 53.59 104 THR A O 1
ATOM 795 N N . GLU A 1 105 ? 10.201 -6.203 15.327 1.00 52.25 105 GLU A N 1
ATOM 796 C CA . GLU A 1 105 ? 8.782 -6.098 15.674 1.00 52.25 105 GLU A CA 1
ATOM 797 C C . GLU A 1 105 ? 8.447 -4.610 15.909 1.00 52.25 105 GLU A C 1
ATOM 799 O O . GLU A 1 105 ? 8.197 -4.168 17.029 1.00 52.25 105 GLU A O 1
ATOM 804 N N . ASN A 1 106 ? 8.409 -3.827 14.830 1.00 54.88 106 ASN A N 1
ATOM 805 C CA . ASN A 1 106 ? 7.717 -2.556 14.691 1.00 54.88 106 ASN A CA 1
ATOM 806 C C . ASN A 1 106 ? 6.217 -2.855 14.665 1.00 54.88 106 ASN A C 1
ATOM 808 O O . ASN A 1 106 ? 5.500 -2.421 13.766 1.00 54.88 106 ASN A O 1
ATOM 812 N N . SER A 1 107 ? 5.736 -3.658 15.617 1.00 64.75 107 SER A N 1
ATOM 813 C CA . SER A 1 107 ? 4.308 -3.795 15.816 1.00 64.75 107 SER A CA 1
ATOM 814 C C . SER A 1 107 ? 3.800 -2.386 16.052 1.00 64.75 107 SER A C 1
ATOM 816 O O . SER A 1 107 ? 4.330 -1.674 16.908 1.00 64.75 107 SER A O 1
ATOM 818 N N . ILE A 1 108 ? 2.807 -1.965 15.274 1.00 71.38 108 ILE A N 1
ATOM 819 C CA . ILE A 1 108 ? 2.211 -0.630 15.381 1.00 71.38 108 ILE A CA 1
ATOM 820 C C . ILE A 1 108 ? 1.852 -0.333 16.834 1.00 71.38 108 ILE A C 1
ATOM 822 O O . ILE A 1 108 ? 2.040 0.788 17.283 1.00 71.38 108 ILE A O 1
ATOM 826 N N . SER A 1 109 ? 1.476 -1.362 17.595 1.00 74.06 109 SER A N 1
ATOM 827 C CA . SER A 1 109 ? 1.183 -1.271 19.022 1.00 74.06 109 SER A CA 1
ATOM 828 C C . SER A 1 109 ? 2.350 -0.866 19.932 1.00 74.06 109 SER A C 1
ATOM 830 O O . SER A 1 109 ? 2.106 -0.346 21.018 1.00 74.06 109 SER A O 1
ATOM 832 N N . LYS A 1 110 ? 3.607 -1.082 19.523 1.00 74.69 110 LYS A N 1
ATOM 833 C CA . LYS A 1 110 ? 4.802 -0.611 20.249 1.00 74.69 110 LYS A CA 1
ATOM 834 C C . LYS A 1 110 ? 5.143 0.847 19.926 1.00 74.69 110 LYS A C 1
ATOM 836 O O . LYS A 1 110 ? 5.803 1.498 20.726 1.00 74.69 110 LYS A O 1
ATOM 841 N N . ILE A 1 111 ? 4.718 1.346 18.761 1.00 74.19 111 ILE A N 1
ATOM 842 C CA . ILE A 1 111 ? 4.980 2.719 18.298 1.00 74.19 111 ILE A CA 1
ATOM 843 C C . ILE A 1 111 ? 3.839 3.655 18.709 1.00 74.19 111 ILE A C 1
ATOM 845 O O . ILE A 1 111 ? 4.068 4.740 19.232 1.00 74.19 111 ILE A O 1
ATOM 849 N N . LEU A 1 112 ? 2.605 3.222 18.469 1.00 77.94 112 LEU A N 1
ATOM 850 C CA . LEU A 1 112 ? 1.372 3.897 18.825 1.00 77.94 112 LEU A CA 1
ATOM 851 C C . LEU A 1 112 ? 0.674 3.043 19.877 1.00 77.94 112 LEU A C 1
ATOM 853 O O . LEU A 1 112 ? -0.044 2.104 19.546 1.00 77.94 112 LEU A O 1
ATOM 857 N N . SER A 1 113 ? 0.918 3.345 21.151 1.00 86.06 113 SER A N 1
ATOM 858 C CA . SER A 1 113 ? 0.222 2.663 22.238 1.00 86.06 113 SER A CA 1
ATOM 859 C C . SER A 1 113 ? -1.264 3.028 22.234 1.00 86.06 113 SER A C 1
ATOM 861 O O . SER A 1 113 ? -1.667 4.091 21.754 1.00 86.06 113 SER A O 1
ATOM 863 N N . LYS A 1 114 ? -2.092 2.181 22.854 1.00 89.25 114 LYS A N 1
ATOM 864 C CA . LYS A 1 114 ? -3.514 2.484 23.050 1.00 89.25 114 LYS A CA 1
ATOM 865 C C . LYS A 1 114 ? -3.726 3.810 23.787 1.00 89.25 114 LYS A C 1
ATOM 867 O O . LYS A 1 114 ? -4.628 4.557 23.429 1.00 89.25 114 LYS A O 1
ATOM 872 N N . SER A 1 115 ? -2.894 4.110 24.788 1.00 88.81 115 SER A N 1
ATOM 873 C CA . SER A 1 115 ? -2.984 5.365 25.542 1.00 88.81 115 SER A CA 1
ATOM 874 C C . SER A 1 115 ? -2.697 6.580 24.662 1.00 88.81 115 SER A C 1
ATOM 876 O O . SER A 1 115 ? -3.459 7.536 24.704 1.00 88.81 115 SER A O 1
ATOM 878 N N . LEU A 1 116 ? -1.658 6.515 23.822 1.00 85.62 116 LEU A N 1
ATOM 879 C CA . LEU A 1 116 ? -1.321 7.591 22.893 1.00 85.62 116 LEU A CA 1
ATOM 880 C C . LEU A 1 116 ? -2.412 7.762 21.828 1.00 85.62 116 LEU A C 1
ATOM 882 O O . LEU A 1 116 ? -2.814 8.882 21.536 1.00 85.62 116 LEU A O 1
ATOM 886 N N . PHE A 1 117 ? -2.952 6.665 21.291 1.00 86.38 117 PHE A N 1
ATOM 887 C CA . PHE A 1 117 ? -4.100 6.717 20.381 1.00 86.38 117 PHE A CA 1
ATOM 888 C C . PHE A 1 117 ? -5.324 7.369 21.043 1.00 86.38 117 PHE A C 1
ATOM 890 O O . PHE A 1 117 ? -5.984 8.217 20.442 1.00 86.38 117 PHE A O 1
ATOM 897 N N . ASP A 1 118 ? -5.630 6.980 22.284 1.00 89.19 118 ASP A N 1
ATOM 898 C CA . ASP A 1 118 ? -6.749 7.528 23.047 1.00 89.19 118 ASP A CA 1
ATOM 899 C C . ASP A 1 118 ? -6.562 9.024 23.344 1.00 89.19 118 ASP A C 1
ATOM 901 O O . ASP A 1 118 ? -7.539 9.765 23.297 1.00 89.19 118 ASP A O 1
ATOM 905 N N . GLU A 1 119 ? -5.329 9.477 23.575 1.00 85.88 119 GLU A N 1
ATOM 906 C CA . GLU A 1 119 ? -4.985 10.889 23.764 1.00 85.88 119 GLU A CA 1
ATOM 907 C C . GLU A 1 119 ? -5.121 11.699 22.465 1.00 85.88 119 GLU A C 1
ATOM 909 O O . GLU A 1 119 ? -5.766 12.750 22.453 1.00 85.88 119 GLU A O 1
ATOM 914 N N . MET A 1 120 ? -4.586 11.182 21.353 1.00 80.50 120 MET A N 1
ATOM 915 C CA . MET A 1 120 ? -4.667 11.818 20.031 1.00 80.50 120 MET A CA 1
ATOM 916 C C . MET A 1 120 ? -6.111 11.990 19.544 1.00 80.50 120 MET A C 1
ATOM 918 O O . MET A 1 120 ? -6.428 12.969 18.870 1.00 80.50 120 MET A O 1
ATOM 922 N N . PHE A 1 121 ? -6.988 11.041 19.881 1.00 84.00 121 PHE A N 1
ATOM 923 C CA . PHE A 1 121 ? -8.388 11.015 19.453 1.00 84.00 121 PHE A CA 1
ATOM 924 C C . PHE A 1 121 ? -9.342 10.989 20.652 1.00 84.00 121 PHE A C 1
ATOM 926 O O . PHE A 1 121 ? -10.271 10.170 20.705 1.00 84.00 121 PHE A O 1
ATOM 933 N N . LYS A 1 122 ? -9.102 11.868 21.633 1.00 87.19 122 LYS A N 1
ATOM 934 C CA . LYS A 1 122 ? -9.839 11.889 22.907 1.00 87.19 122 LYS A CA 1
ATOM 935 C C . LYS A 1 122 ? -11.336 12.174 22.754 1.00 87.19 122 LYS A C 1
ATOM 937 O O . LYS A 1 122 ? -12.130 11.582 23.474 1.00 87.19 122 LYS A O 1
ATOM 942 N N . HIS A 1 123 ? -11.731 12.981 21.764 1.00 83.75 123 HIS A N 1
ATOM 943 C CA . HIS A 1 123 ? -13.127 13.402 21.567 1.00 83.75 123 HIS A CA 1
ATOM 944 C C . HIS A 1 123 ? -13.961 12.490 20.660 1.00 83.75 123 HIS A C 1
ATOM 946 O O . HIS A 1 123 ? -15.156 12.718 20.490 1.00 83.75 123 HIS A O 1
ATOM 952 N N . ARG A 1 124 ? -13.389 11.418 20.096 1.00 86.81 124 ARG A N 1
ATOM 953 C CA . ARG A 1 124 ? -14.110 10.525 19.161 1.00 86.81 124 ARG A CA 1
ATOM 954 C C . ARG A 1 124 ? -15.316 9.798 19.779 1.00 86.81 124 ARG A C 1
ATOM 956 O O . ARG A 1 124 ? -16.103 9.185 19.066 1.00 86.81 124 ARG A O 1
ATOM 963 N N . LYS A 1 125 ? -15.421 9.786 21.110 1.00 88.25 125 LYS A N 1
ATOM 964 C CA . LYS A 1 125 ? -16.556 9.211 21.847 1.00 88.25 125 LYS A CA 1
ATOM 965 C C . LYS A 1 125 ? -17.642 10.245 22.148 1.00 88.25 125 LYS A C 1
ATOM 967 O O . LYS A 1 125 ? -18.791 9.861 22.322 1.00 88.25 125 LYS A O 1
ATOM 972 N N . ASP A 1 126 ? -17.287 11.528 22.147 1.00 87.06 126 ASP A N 1
ATOM 973 C CA . ASP A 1 126 ? -18.150 12.644 22.552 1.00 87.06 126 ASP A CA 1
ATOM 974 C C . ASP A 1 126 ? -18.885 13.274 21.360 1.00 87.06 126 ASP A C 1
ATOM 976 O O . ASP A 1 126 ? -19.429 14.374 21.449 1.00 87.06 126 ASP A O 1
ATOM 980 N N . CYS A 1 127 ? -18.861 12.614 20.203 1.00 82.19 127 CYS A N 1
ATOM 981 C CA . CYS A 1 127 ? -19.377 13.169 18.964 1.00 82.19 127 CYS A CA 1
ATOM 982 C C . CYS A 1 127 ? -19.963 12.072 18.048 1.00 82.19 127 CYS A C 1
ATOM 984 O O . CYS A 1 127 ? -20.015 10.914 18.469 1.00 82.19 127 CYS A O 1
ATOM 986 N N . PRO A 1 128 ? -20.477 12.390 16.839 1.00 87.12 128 PRO A N 1
ATOM 987 C CA . PRO A 1 128 ? -21.340 11.483 16.074 1.00 87.12 128 PRO A CA 1
ATOM 988 C C . PRO A 1 128 ? -20.782 10.090 15.769 1.00 87.12 128 PRO A C 1
ATOM 990 O O . PRO A 1 128 ? -21.568 9.169 15.572 1.00 87.12 128 PRO A O 1
ATOM 993 N N . SER A 1 129 ? -19.460 9.907 15.729 1.00 85.81 129 SER A N 1
ATOM 994 C CA . SER A 1 129 ? -18.866 8.579 15.551 1.00 85.81 129 SER A CA 1
ATOM 995 C C . SER A 1 129 ? -19.006 7.664 16.770 1.00 85.81 129 SER A C 1
ATOM 997 O O . SER A 1 129 ? -18.846 6.458 16.614 1.00 85.81 129 SER A O 1
ATOM 999 N N . GLN A 1 130 ? -19.302 8.200 17.962 1.00 89.00 130 GLN A N 1
ATOM 1000 C CA . GLN A 1 130 ? -19.602 7.459 19.198 1.00 89.00 130 GLN A CA 1
ATOM 1001 C C . GLN A 1 130 ? -18.622 6.309 19.499 1.00 89.00 130 GLN A C 1
ATOM 1003 O O . GLN A 1 130 ? -18.998 5.246 19.988 1.00 89.00 130 GLN A O 1
ATOM 1008 N N . GLY A 1 131 ? -17.334 6.506 19.202 1.00 87.75 131 GLY A N 1
ATOM 1009 C CA . GLY A 1 131 ? -16.302 5.496 19.439 1.00 87.75 131 GLY A CA 1
ATOM 1010 C C . GLY A 1 131 ? -16.216 4.368 18.404 1.00 87.75 131 GLY A C 1
ATOM 1011 O O . GLY A 1 131 ? -15.464 3.425 18.644 1.00 87.75 131 GLY A O 1
ATOM 1012 N N . PHE A 1 132 ? -16.896 4.477 17.255 1.00 92.69 132 PHE A N 1
ATOM 1013 C CA . PHE A 1 132 ? -16.763 3.568 16.103 1.00 92.69 132 PHE A CA 1
ATOM 1014 C C . PHE A 1 132 ? -15.294 3.277 15.761 1.00 92.69 132 PHE A C 1
ATOM 1016 O O . PHE A 1 132 ? -14.891 2.131 15.582 1.00 92.69 132 PHE A O 1
ATOM 1023 N N . TYR A 1 133 ? -14.462 4.318 15.761 1.00 90.50 133 TYR A N 1
ATOM 1024 C CA . TYR A 1 133 ? -13.023 4.233 15.535 1.00 90.50 133 TYR A CA 1
ATOM 1025 C C . TYR A 1 133 ? -12.280 3.782 16.804 1.00 90.50 133 TYR A C 1
ATOM 1027 O O . TYR A 1 133 ? -11.882 4.592 17.650 1.00 90.50 133 TYR A O 1
ATOM 1035 N N . SER A 1 134 ? -12.111 2.467 16.961 1.00 92.62 134 SER A N 1
ATOM 1036 C CA . SER A 1 134 ? -11.399 1.862 18.091 1.00 92.62 134 SER A CA 1
ATOM 1037 C C . SER A 1 134 ? -9.931 1.557 17.770 1.00 92.62 134 SER A C 1
ATOM 1039 O O . SER A 1 134 ? -9.558 1.306 16.624 1.00 92.62 134 SER A O 1
ATOM 1041 N N . TYR A 1 135 ? -9.093 1.547 18.810 1.00 91.38 135 TYR A N 1
ATOM 1042 C CA . TYR A 1 135 ? -7.681 1.184 18.688 1.00 91.38 135 TYR A CA 1
ATOM 1043 C C . TYR A 1 135 ? -7.503 -0.259 18.194 1.00 91.38 135 TYR A C 1
ATOM 1045 O O . TYR A 1 135 ? -6.692 -0.511 17.309 1.00 91.38 135 TYR A O 1
ATOM 1053 N N . ASP A 1 136 ? -8.299 -1.199 18.705 1.00 92.31 136 ASP A N 1
ATOM 1054 C CA . ASP A 1 136 ? -8.199 -2.606 18.308 1.00 92.31 136 ASP A CA 1
ATOM 1055 C C . ASP A 1 136 ? -8.597 -2.800 16.840 1.00 92.31 136 ASP A C 1
ATOM 1057 O O . ASP A 1 136 ? -7.929 -3.532 16.111 1.00 92.31 136 ASP A O 1
ATOM 1061 N N . ALA A 1 137 ? -9.625 -2.084 16.364 1.00 92.19 137 ALA A N 1
ATOM 1062 C CA . ALA A 1 137 ? -9.995 -2.100 14.951 1.00 92.19 137 ALA A CA 1
ATOM 1063 C C . ALA A 1 137 ? -8.875 -1.537 14.065 1.00 92.19 137 ALA A C 1
ATOM 1065 O O . ALA A 1 137 ? -8.590 -2.099 13.007 1.00 92.19 137 ALA A O 1
ATOM 1066 N N . PHE A 1 138 ? -8.207 -0.473 14.519 1.00 89.69 138 PHE A N 1
ATOM 1067 C CA . PHE A 1 138 ? -7.052 0.094 13.832 1.00 89.69 138 PHE A CA 1
ATOM 1068 C C . PHE A 1 138 ? -5.883 -0.896 13.751 1.00 89.69 138 PHE A C 1
ATOM 1070 O O . PHE A 1 138 ? -5.361 -1.122 12.661 1.00 89.69 138 PHE A O 1
ATOM 1077 N N . ILE A 1 139 ? -5.497 -1.530 14.865 1.00 86.62 139 ILE A N 1
ATOM 1078 C CA . ILE A 1 139 ? -4.412 -2.525 14.885 1.00 86.62 139 ILE A CA 1
ATOM 1079 C C . ILE A 1 139 ? -4.751 -3.728 13.996 1.00 86.62 139 ILE A C 1
ATOM 1081 O O . ILE A 1 139 ? -3.913 -4.150 13.197 1.00 86.62 139 ILE A O 1
ATOM 1085 N N . ASN A 1 140 ? -5.987 -4.231 14.063 1.00 87.38 140 ASN A N 1
ATOM 1086 C CA . ASN A 1 140 ? -6.449 -5.347 13.233 1.00 87.38 140 ASN A CA 1
ATOM 1087 C C . ASN A 1 140 ? -6.425 -5.009 11.738 1.00 87.38 140 ASN A C 1
ATOM 1089 O O . ASN A 1 140 ? -6.001 -5.824 10.917 1.00 87.38 140 ASN A O 1
ATOM 1093 N N . ALA A 1 141 ? -6.858 -3.803 11.366 1.00 86.25 141 ALA A N 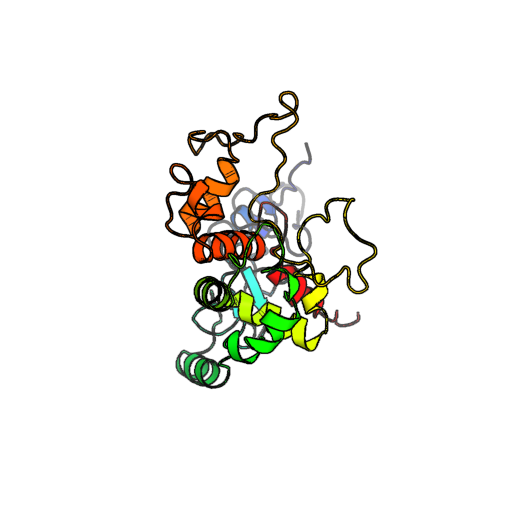1
ATOM 1094 C CA . ALA A 1 141 ? -6.793 -3.350 9.984 1.00 86.25 141 ALA A CA 1
ATOM 1095 C C . ALA A 1 141 ? -5.342 -3.177 9.525 1.00 86.25 141 ALA A C 1
ATOM 1097 O O . ALA A 1 141 ? -4.967 -3.681 8.468 1.00 86.25 141 ALA A O 1
ATOM 1098 N N . ALA A 1 142 ? -4.513 -2.516 10.331 1.00 81.94 142 ALA A N 1
ATOM 1099 C CA . ALA A 1 142 ? -3.141 -2.190 9.978 1.00 81.94 142 ALA A CA 1
ATOM 1100 C C . ALA A 1 142 ? -2.216 -3.417 9.904 1.00 81.94 142 ALA A C 1
ATOM 1102 O O . ALA A 1 142 ? -1.238 -3.390 9.162 1.00 81.94 142 ALA A O 1
ATOM 1103 N N . ALA A 1 143 ? -2.567 -4.527 10.562 1.00 80.19 143 ALA A N 1
ATOM 1104 C CA . ALA A 1 143 ? -1.907 -5.819 10.361 1.00 80.19 143 ALA A CA 1
ATOM 1105 C C . ALA A 1 143 ? -1.983 -6.317 8.903 1.00 80.19 143 ALA A C 1
ATOM 1107 O O . ALA A 1 143 ? -1.125 -7.079 8.470 1.00 80.19 143 ALA A O 1
ATOM 1108 N N . SER A 1 144 ? -2.976 -5.861 8.128 1.00 79.00 144 SER A N 1
ATOM 1109 C CA . SER A 1 144 ? -3.084 -6.157 6.690 1.00 79.00 144 SER A CA 1
ATOM 1110 C C . SER A 1 144 ? -2.201 -5.255 5.814 1.00 79.00 144 SER A C 1
ATOM 1112 O O . SER A 1 144 ? -2.112 -5.487 4.613 1.00 79.00 144 SER A O 1
ATOM 1114 N N . PHE A 1 145 ? -1.541 -4.238 6.387 1.00 74.69 145 PHE A N 1
ATOM 1115 C CA . PHE A 1 145 ? -0.720 -3.265 5.659 1.00 74.69 145 PHE A CA 1
ATOM 1116 C C . PHE A 1 145 ? 0.651 -3.082 6.328 1.00 74.69 145 PHE A C 1
ATOM 1118 O O . PHE A 1 145 ? 0.874 -2.093 7.034 1.00 74.69 145 PHE A O 1
ATOM 1125 N N . PRO A 1 146 ? 1.614 -3.988 6.083 1.00 68.31 146 PRO A N 1
ATOM 1126 C CA . PRO A 1 146 ? 2.927 -3.959 6.732 1.00 68.31 146 PRO A CA 1
ATOM 1127 C C . PRO A 1 146 ? 3.677 -2.617 6.617 1.00 68.31 146 PRO A C 1
ATOM 1129 O O . PRO A 1 146 ? 4.388 -2.230 7.544 1.00 68.31 146 PRO A O 1
ATOM 1132 N N . MET A 1 147 ? 3.485 -1.861 5.527 1.00 65.25 147 MET A N 1
ATOM 1133 C CA . MET A 1 147 ? 4.089 -0.531 5.346 1.00 65.25 147 MET A CA 1
ATOM 1134 C C . MET A 1 147 ? 3.513 0.562 6.252 1.00 65.25 147 MET A C 1
ATOM 1136 O O . MET A 1 147 ? 4.203 1.535 6.556 1.00 65.25 147 MET A O 1
ATOM 1140 N N . VAL A 1 148 ? 2.274 0.423 6.728 1.00 69.81 148 VAL A N 1
ATOM 1141 C CA . VAL A 1 148 ? 1.642 1.427 7.599 1.00 69.81 148 VAL A CA 1
ATOM 1142 C C . VAL A 1 148 ? 2.411 1.564 8.907 1.00 69.81 148 VAL A C 1
ATOM 1144 O O . VAL A 1 148 ? 2.643 2.678 9.373 1.00 69.81 148 VAL A O 1
ATOM 1147 N N . ALA A 1 149 ? 2.918 0.451 9.438 1.00 66.44 149 ALA A N 1
ATOM 1148 C CA . ALA A 1 149 ? 3.801 0.458 10.597 1.00 66.44 149 ALA A CA 1
ATOM 1149 C C . ALA A 1 149 ? 5.076 1.274 10.373 1.00 66.44 149 ALA A C 1
ATOM 1151 O O . ALA A 1 149 ? 5.544 1.980 11.267 1.00 66.44 149 ALA A O 1
ATOM 1152 N N . GLN A 1 150 ? 5.616 1.197 9.161 1.00 62.31 150 GLN A N 1
ATOM 1153 C CA . GLN A 1 150 ? 6.864 1.842 8.776 1.00 62.31 150 GLN A CA 1
ATOM 1154 C C . GLN A 1 150 ? 6.675 3.355 8.697 1.00 62.31 150 GLN A C 1
ATOM 1156 O O . GLN A 1 150 ? 7.437 4.110 9.299 1.00 62.31 150 GLN A O 1
ATOM 1161 N N . VAL A 1 151 ? 5.614 3.801 8.026 1.00 64.69 151 VAL A N 1
ATOM 1162 C CA . VAL A 1 151 ? 5.310 5.226 7.911 1.00 64.69 151 VAL A CA 1
ATOM 1163 C C . VAL A 1 151 ? 4.924 5.815 9.266 1.00 64.69 151 VAL A C 1
ATOM 1165 O O . VAL A 1 151 ? 5.426 6.876 9.618 1.00 64.69 151 VAL A O 1
ATOM 1168 N N . ILE A 1 152 ? 4.126 5.118 10.083 1.00 66.50 152 ILE A N 1
ATOM 1169 C CA . ILE A 1 152 ? 3.815 5.566 11.451 1.00 66.50 152 ILE A CA 1
ATOM 1170 C C . ILE A 1 152 ? 5.092 5.688 12.288 1.00 66.50 152 ILE A C 1
ATOM 1172 O O . ILE A 1 152 ? 5.262 6.689 12.976 1.00 66.50 152 ILE A O 1
ATOM 1176 N N . SER A 1 153 ? 6.028 4.735 12.188 1.00 64.44 153 SER A N 1
ATOM 1177 C CA . SER A 1 153 ? 7.335 4.825 12.856 1.00 64.44 153 SER A CA 1
ATOM 1178 C C . SER A 1 153 ? 8.105 6.088 12.459 1.00 64.44 153 SER A C 1
ATOM 1180 O O . SER A 1 153 ? 8.600 6.806 13.328 1.00 64.44 153 SER A O 1
ATOM 1182 N N . GLN A 1 154 ? 8.175 6.391 11.158 1.00 60.47 154 GLN A N 1
ATOM 1183 C CA . GLN A 1 154 ? 8.862 7.584 10.652 1.00 60.47 154 GLN A CA 1
ATOM 1184 C C . GLN A 1 154 ? 8.159 8.878 11.078 1.00 60.47 154 GLN A C 1
ATOM 1186 O O . GLN A 1 154 ? 8.812 9.827 11.505 1.00 60.47 154 GLN A O 1
ATOM 1191 N N . LEU A 1 155 ? 6.827 8.908 11.036 1.00 63.59 155 LEU A N 1
ATOM 1192 C CA . LEU A 1 155 ? 6.034 10.063 11.451 1.00 63.59 155 LEU A CA 1
ATOM 1193 C C . LEU A 1 155 ? 6.114 10.322 12.958 1.00 63.59 155 LEU A C 1
ATOM 1195 O O . LEU A 1 155 ? 6.162 11.482 13.360 1.00 63.59 155 LEU A O 1
ATOM 1199 N N . VAL A 1 156 ? 6.163 9.276 13.792 1.00 63.22 156 VAL A N 1
ATOM 1200 C CA . VAL A 1 156 ? 6.410 9.417 15.237 1.00 63.22 156 VAL A CA 1
ATOM 1201 C C . VAL A 1 156 ? 7.815 9.958 15.486 1.00 63.22 156 VAL A C 1
ATOM 1203 O O . VAL A 1 156 ? 7.959 10.937 16.208 1.00 63.22 156 VAL A O 1
ATOM 1206 N N . ARG A 1 157 ? 8.849 9.392 14.845 1.00 58.50 157 ARG A N 1
ATOM 1207 C CA . ARG A 1 157 ? 10.236 9.881 14.981 1.00 58.50 157 ARG A CA 1
ATOM 1208 C C . ARG A 1 157 ? 10.407 11.328 14.515 1.00 58.50 157 ARG A C 1
ATOM 1210 O O . ARG A 1 157 ? 11.219 12.051 15.079 1.00 58.50 157 ARG A O 1
ATOM 1217 N N . GLY A 1 158 ? 9.649 11.741 13.501 1.00 50.47 158 GLY A N 1
ATOM 1218 C CA . GLY A 1 158 ? 9.649 13.105 12.976 1.00 50.47 158 GLY A CA 1
ATOM 1219 C C . GLY A 1 158 ? 8.710 14.082 13.693 1.00 50.47 158 GLY A C 1
ATOM 1220 O O . GLY A 1 158 ? 8.648 15.233 13.277 1.00 50.47 158 GLY A O 1
ATOM 1221 N N . ASN A 1 159 ? 7.960 13.665 14.724 1.00 54.62 159 ASN A N 1
ATOM 1222 C CA . ASN A 1 159 ? 6.881 14.453 15.352 1.00 54.62 159 ASN A CA 1
ATOM 1223 C C . ASN A 1 159 ? 5.790 14.941 14.365 1.00 54.62 159 ASN A C 1
ATOM 1225 O O . ASN A 1 159 ? 5.120 15.944 14.602 1.00 54.62 159 ASN A O 1
ATOM 1229 N N . LEU A 1 160 ? 5.582 14.226 13.256 1.00 53.66 160 LEU A N 1
ATOM 1230 C CA . LEU A 1 160 ? 4.630 14.559 12.187 1.00 53.66 160 LEU A CA 1
ATOM 1231 C C . LEU A 1 160 ? 3.373 13.676 12.192 1.00 53.66 160 LEU A C 1
ATOM 1233 O O . LEU A 1 160 ? 2.532 13.798 11.310 1.00 53.66 160 LEU A O 1
ATOM 1237 N N . LEU A 1 161 ? 3.185 12.797 13.179 1.00 54.88 161 LEU A N 1
ATOM 1238 C CA . LEU A 1 161 ? 2.031 11.887 13.209 1.00 54.88 161 LEU A CA 1
ATOM 1239 C C . LEU A 1 161 ? 0.676 12.631 13.155 1.00 54.88 161 LEU A C 1
ATOM 1241 O O . LEU A 1 161 ? -0.254 12.200 12.470 1.00 54.88 161 LEU A O 1
ATOM 1245 N N . LEU A 1 162 ? 0.598 13.800 13.799 1.00 48.22 162 LEU A N 1
ATOM 1246 C CA . LEU A 1 162 ? -0.584 14.667 13.796 1.00 48.22 162 LEU A CA 1
ATOM 1247 C C . LEU A 1 162 ? -0.829 15.391 12.464 1.00 48.22 162 LEU A C 1
ATOM 1249 O O . LEU A 1 162 ? -1.924 15.907 12.275 1.00 48.22 162 LEU A O 1
ATOM 1253 N N . SER A 1 163 ? 0.141 15.471 11.544 1.00 46.62 163 SER A N 1
ATOM 1254 C CA . SER A 1 163 ? -0.065 16.108 10.232 1.00 46.62 163 SER A CA 1
ATOM 1255 C C . SER A 1 163 ? -0.724 15.168 9.219 1.00 46.62 163 SER A C 1
ATOM 1257 O O . SER A 1 163 ? -1.383 15.644 8.297 1.00 46.62 163 SER A O 1
ATOM 1259 N N . VAL A 1 164 ? -0.609 13.854 9.434 1.00 45.16 164 VAL A N 1
ATOM 1260 C CA . VAL A 1 164 ? -1.075 12.804 8.512 1.00 45.16 164 VAL A CA 1
ATOM 1261 C C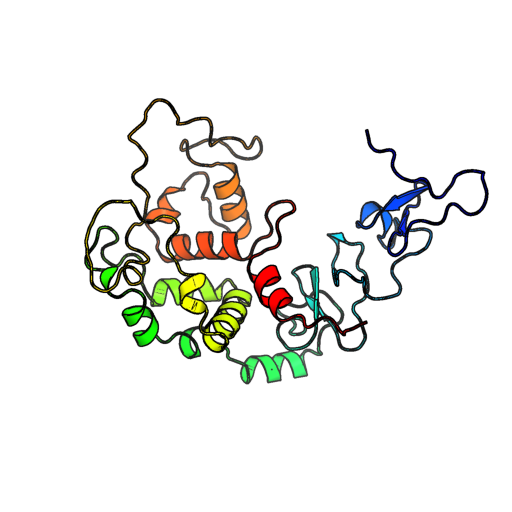 . VAL A 1 164 ? -2.407 12.205 8.934 1.00 45.16 164 VAL A C 1
ATOM 1263 O O . VAL A 1 164 ? -3.240 11.900 8.089 1.00 45.16 164 VAL A O 1
ATOM 1266 N N . LEU A 1 165 ? -2.641 12.092 10.242 1.00 49.88 165 LEU A N 1
ATOM 1267 C CA . LEU A 1 165 ? -3.920 11.639 10.790 1.00 49.88 165 LEU A CA 1
ATOM 1268 C C . LEU A 1 165 ? -4.936 12.782 10.955 1.00 49.88 165 LEU A C 1
ATOM 1270 O O . LEU A 1 165 ? -5.960 12.601 11.618 1.00 49.88 165 LEU A O 1
ATOM 1274 N N . LYS A 1 166 ? -4.681 13.961 10.360 1.00 48.09 166 LYS A N 1
ATOM 1275 C CA . LYS A 1 166 ? -5.680 15.034 10.326 1.00 48.09 166 LYS A CA 1
ATOM 1276 C C . LYS A 1 166 ? -6.927 14.514 9.606 1.00 48.09 166 LYS A C 1
ATOM 1278 O O . LYS A 1 166 ? -6.810 14.073 8.461 1.00 48.09 166 LYS A O 1
ATOM 1283 N N . PRO A 1 167 ? -8.118 14.577 10.222 1.00 41.78 167 PRO A N 1
ATOM 1284 C CA . PRO A 1 167 ? -9.349 14.232 9.526 1.00 41.78 167 PRO A CA 1
ATOM 1285 C C . PRO A 1 167 ? -9.505 15.115 8.279 1.00 41.78 167 PRO A C 1
ATOM 1287 O O . PRO A 1 167 ? -9.321 16.335 8.327 1.00 41.78 167 PRO A O 1
ATOM 1290 N N . LEU A 1 168 ? -9.835 14.487 7.148 1.00 39.41 168 LEU A N 1
ATOM 1291 C CA . LEU A 1 168 ? -10.192 15.178 5.914 1.00 39.41 168 LEU A CA 1
ATOM 1292 C C . LEU A 1 168 ? -11.444 16.032 6.177 1.00 39.41 168 LEU A C 1
ATOM 1294 O O . LEU A 1 168 ? -12.521 15.498 6.418 1.00 39.41 168 LEU A O 1
ATOM 1298 N N . LYS A 1 169 ? -11.262 17.356 6.100 1.00 37.50 169 LYS A N 1
ATOM 1299 C CA . LYS A 1 169 ? -12.231 18.442 6.340 1.00 37.50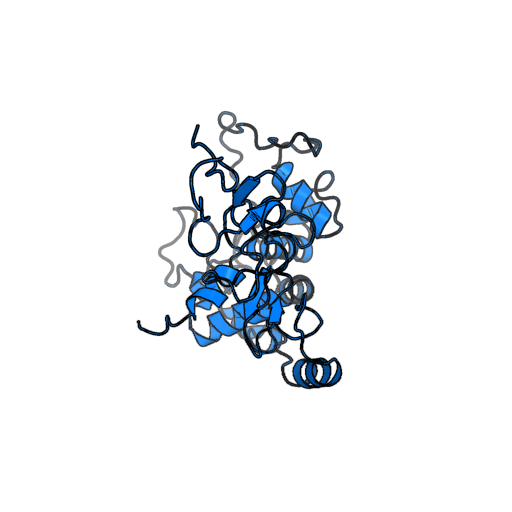 169 LYS A CA 1
ATOM 1300 C C . LYS A 1 169 ? -12.728 18.597 7.784 1.00 37.50 169 LYS A C 1
ATOM 1302 O O . LYS A 1 169 ? -13.518 17.813 8.295 1.00 37.50 169 LYS A O 1
ATOM 1307 N N . GLN A 1 170 ? -12.368 19.739 8.371 1.00 42.38 170 GLN A N 1
ATOM 1308 C CA . GLN A 1 170 ? -13.137 20.353 9.449 1.00 42.38 170 GLN A CA 1
ATOM 1309 C C . GLN A 1 170 ? -14.442 20.920 8.855 1.00 42.38 170 GLN A C 1
ATOM 1311 O O . GLN A 1 170 ? -14.365 21.751 7.943 1.00 42.38 170 GLN A O 1
ATOM 1316 N N . PRO A 1 171 ? -15.640 20.505 9.302 1.00 37.62 171 PRO A N 1
ATOM 1317 C CA . PRO A 1 171 ? -16.838 21.296 9.066 1.00 37.62 171 PRO A CA 1
ATOM 1318 C C . PRO A 1 171 ? -16.679 22.626 9.811 1.00 37.62 171 PRO A C 1
ATOM 1320 O O . PRO A 1 171 ? -16.324 22.671 10.983 1.00 37.62 171 PRO A O 1
ATOM 1323 N N . GLN A 1 172 ? -16.899 23.728 9.101 1.00 41.09 172 GLN A N 1
ATOM 1324 C CA . GLN A 1 172 ? -16.537 25.090 9.507 1.00 41.09 172 GLN A CA 1
ATOM 1325 C C . GLN A 1 172 ? -17.465 25.704 10.566 1.00 41.09 172 GLN A C 1
ATOM 1327 O O . GLN A 1 172 ? -17.671 26.914 10.610 1.00 41.09 172 GLN A O 1
ATOM 1332 N N . ARG A 1 173 ? -18.052 24.877 11.423 1.00 43.53 173 ARG A N 1
ATOM 1333 C CA . ARG A 1 173 ? -18.850 25.300 12.566 1.00 43.53 173 ARG A CA 1
ATOM 1334 C C . ARG A 1 173 ? -18.610 24.301 13.681 1.00 43.53 173 ARG A C 1
ATOM 1336 O O . ARG A 1 173 ? -18.493 23.115 13.407 1.00 43.53 173 ARG A O 1
ATOM 1343 N N . TRP A 1 174 ? -18.611 24.830 14.898 1.00 37.16 174 TRP A N 1
ATOM 1344 C CA . TRP A 1 174 ? -18.467 24.158 16.189 1.00 37.16 174 TRP A CA 1
ATOM 1345 C C . TRP A 1 174 ? -17.075 24.261 16.830 1.00 37.16 174 TRP A C 1
ATOM 1347 O O . TRP A 1 174 ? -16.224 23.386 16.746 1.00 37.16 174 TRP A O 1
ATOM 1357 N N . ILE A 1 175 ? -17.012 25.346 17.609 1.00 39.44 175 ILE A N 1
ATOM 1358 C CA . ILE A 1 175 ? -16.361 25.513 18.907 1.00 39.44 175 ILE A CA 1
ATOM 1359 C C . ILE A 1 175 ? -14.943 26.083 18.837 1.00 39.44 175 ILE A C 1
ATOM 1361 O O . ILE A 1 175 ? -13.992 25.459 18.374 1.00 39.44 175 ILE A O 1
ATOM 1365 N N . GLU A 1 176 ? -14.845 27.285 19.402 1.00 44.69 176 GLU A N 1
ATOM 1366 C CA . GLU A 1 176 ? -13.715 27.849 20.141 1.00 44.69 176 GLU A CA 1
ATOM 1367 C C . GLU A 1 176 ? -13.220 26.842 21.202 1.00 44.69 176 GLU A C 1
ATOM 1369 O O . GLU A 1 176 ? -13.341 27.043 22.407 1.00 44.69 176 GLU A O 1
ATOM 1374 N N . SER A 1 177 ? -12.766 25.670 20.763 1.00 48.72 177 SER A N 1
ATOM 1375 C CA . SER A 1 177 ? -12.300 24.603 21.635 1.00 48.72 177 SER A CA 1
ATOM 1376 C C . SER A 1 177 ? -10.816 24.849 21.843 1.00 48.72 177 SER A C 1
ATOM 1378 O O . SER A 1 177 ? -10.096 25.093 20.873 1.00 48.72 177 SER A O 1
ATOM 1380 N N . LEU A 1 178 ? -10.351 24.766 23.090 1.00 52.22 178 LEU A N 1
ATOM 1381 C CA . LEU A 1 178 ? -8.936 24.924 23.437 1.00 52.22 178 LEU A CA 1
ATOM 1382 C C . LEU A 1 178 ? -8.003 23.919 22.719 1.00 52.22 178 LEU A C 1
ATOM 1384 O O . LEU A 1 178 ? -6.789 24.042 22.846 1.00 52.22 178 LEU A O 1
ATOM 1388 N N . ASP A 1 179 ? -8.536 22.954 21.956 1.00 59.97 179 ASP A N 1
ATOM 1389 C CA . ASP A 1 179 ? -7.755 21.961 21.217 1.00 59.97 179 ASP A CA 1
ATOM 1390 C C . ASP A 1 179 ? -8.422 21.522 19.885 1.00 59.97 179 ASP A C 1
ATOM 1392 O O . ASP A 1 179 ? -9.007 20.439 19.787 1.00 59.97 179 ASP A O 1
ATOM 1396 N N . PRO A 1 180 ? -8.354 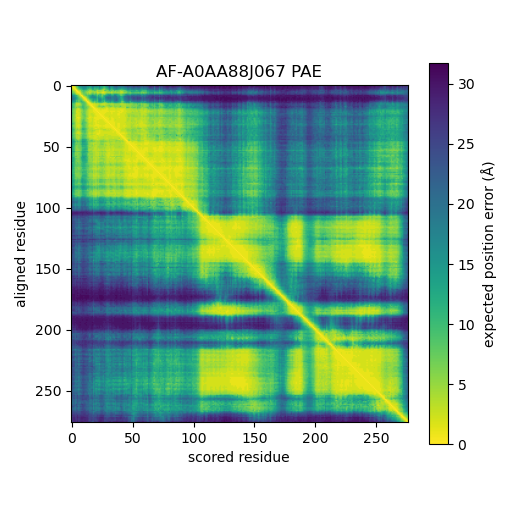22.346 18.819 1.00 61.84 180 PRO A N 1
ATOM 1397 C CA . PRO A 1 180 ? -8.988 22.059 17.525 1.00 61.84 180 PRO A CA 1
ATOM 1398 C C . PRO A 1 180 ? -8.391 20.850 16.780 1.00 61.84 180 PRO A C 1
ATOM 1400 O O . PRO A 1 180 ? -8.966 20.395 15.790 1.00 61.84 180 PRO A O 1
ATOM 1403 N N . TYR A 1 181 ? -7.251 20.313 17.226 1.00 65.12 181 TYR A N 1
ATOM 1404 C CA . TYR A 1 181 ? -6.585 19.176 16.583 1.00 65.12 181 TYR A CA 1
ATOM 1405 C C . TYR A 1 181 ? -6.981 17.818 17.185 1.00 65.12 181 TYR A C 1
ATOM 1407 O O . TYR A 1 181 ? -6.729 16.792 16.557 1.00 65.12 181 TYR A O 1
ATOM 1415 N N . ALA A 1 182 ? -7.666 17.796 18.333 1.00 70.19 182 ALA A N 1
ATOM 1416 C CA . ALA A 1 182 ? -8.071 16.568 19.025 1.00 70.19 182 ALA A CA 1
ATOM 1417 C C . ALA A 1 182 ? -9.440 15.989 18.597 1.00 70.19 182 ALA A C 1
ATOM 1419 O O . ALA A 1 182 ? -9.905 14.994 19.159 1.00 70.19 182 ALA A O 1
ATOM 1420 N N . TRP A 1 183 ? -10.090 16.590 17.594 1.00 72.56 183 TRP A N 1
ATOM 1421 C CA . TRP A 1 183 ? -11.408 16.191 17.068 1.00 72.56 183 TRP A CA 1
ATOM 1422 C C . TRP A 1 183 ? -11.330 15.242 15.853 1.00 72.56 183 TRP A C 1
ATOM 1424 O O . TRP A 1 183 ? -12.278 15.112 15.076 1.00 72.56 183 TRP A O 1
ATOM 1434 N N . GLY A 1 184 ? -10.190 14.566 15.667 1.00 78.38 184 GLY A N 1
ATOM 1435 C CA . GLY A 1 184 ? -10.040 13.486 14.687 1.00 78.38 184 GLY A CA 1
ATOM 1436 C C . GLY A 1 184 ? -11.077 12.372 14.864 1.00 78.38 184 GLY A C 1
ATOM 1437 O O . GLY A 1 184 ? -11.542 12.118 15.972 1.00 78.38 184 GLY A O 1
ATOM 1438 N N . TYR A 1 185 ? -11.433 11.695 13.764 1.00 81.94 185 TYR A N 1
ATOM 1439 C CA . TYR A 1 185 ? -12.393 10.577 13.751 1.00 81.94 185 TYR A CA 1
ATOM 1440 C C . TYR A 1 185 ? -13.807 10.906 14.249 1.00 81.94 185 TYR A C 1
ATOM 1442 O O . TYR A 1 185 ? -14.530 10.022 14.706 1.00 81.94 185 TYR A O 1
ATOM 1450 N N . CYS A 1 186 ? -14.238 12.162 14.151 1.00 83.12 186 CYS A N 1
ATOM 1451 C CA . CYS A 1 186 ? -15.522 12.558 14.714 1.00 83.12 186 CYS A CA 1
ATOM 1452 C C . CYS A 1 186 ? -16.759 12.144 13.886 1.00 83.12 186 CYS A C 1
ATOM 1454 O O . CYS A 1 186 ? -17.870 12.035 14.404 1.00 83.12 186 CYS A O 1
ATOM 1456 N N . HIS A 1 187 ? -16.568 11.849 12.601 1.00 82.25 187 HIS A N 1
ATOM 1457 C CA . HIS A 1 187 ? -17.631 11.430 11.690 1.00 82.25 187 HIS A CA 1
ATOM 1458 C C . HIS A 1 187 ? -17.252 10.128 10.987 1.00 82.25 187 HIS A C 1
ATOM 1460 O O . HIS A 1 187 ? -16.091 9.941 10.635 1.00 82.25 187 HIS A O 1
ATOM 1466 N N . ILE A 1 188 ? -18.242 9.259 10.763 1.00 81.50 188 ILE A N 1
ATOM 1467 C CA . ILE A 1 188 ? -18.097 8.006 9.999 1.00 81.50 188 ILE A CA 1
ATOM 1468 C C . ILE A 1 188 ? -18.456 8.233 8.525 1.00 81.50 188 ILE A C 1
ATOM 1470 O O . ILE A 1 188 ? -17.773 7.775 7.616 1.00 81.50 188 ILE A O 1
ATOM 1474 N N . SER A 1 189 ? -19.522 9.001 8.291 1.00 70.81 189 SER A N 1
ATOM 1475 C CA . SER A 1 189 ? -19.940 9.478 6.976 1.00 70.81 189 SER A CA 1
ATOM 1476 C C . SER A 1 189 ? -20.029 10.993 7.029 1.00 70.81 189 SER A C 1
ATOM 1478 O O . SER A 1 189 ? -20.578 11.551 7.983 1.00 70.81 189 SER A O 1
ATOM 1480 N N . THR A 1 190 ? -19.533 11.679 6.003 1.00 56.41 190 THR A N 1
ATOM 1481 C CA . THR A 1 190 ? -19.875 13.086 5.825 1.00 56.41 190 THR A CA 1
ATOM 1482 C C . THR A 1 190 ? -21.345 13.151 5.414 1.00 56.41 190 THR A C 1
ATOM 1484 O O . THR A 1 190 ? -21.758 12.580 4.406 1.00 56.41 190 THR A O 1
ATOM 1487 N N . THR A 1 191 ? -22.175 13.817 6.212 1.00 43.22 191 THR A N 1
ATOM 1488 C CA . THR A 1 191 ? -23.491 14.289 5.773 1.00 43.22 191 THR A CA 1
ATOM 1489 C C . THR A 1 191 ? -23.274 15.368 4.714 1.00 43.22 191 THR A C 1
ATOM 1491 O O . THR A 1 191 ? -23.285 16.555 5.013 1.00 43.22 191 THR A O 1
ATOM 1494 N N . ILE A 1 192 ? -23.022 14.956 3.473 1.00 44.31 192 ILE A N 1
ATOM 1495 C CA . ILE A 1 192 ? -23.238 15.786 2.285 1.00 44.31 192 ILE A CA 1
ATOM 1496 C C . ILE A 1 192 ? -24.240 15.025 1.420 1.00 44.31 192 ILE A C 1
ATOM 1498 O O . ILE A 1 192 ? -23.917 14.448 0.391 1.00 44.31 192 ILE A O 1
ATOM 1502 N N . ALA A 1 193 ? -25.470 14.968 1.913 1.00 41.53 193 ALA A N 1
ATOM 1503 C CA . ALA A 1 193 ? -26.644 14.603 1.136 1.00 41.53 193 ALA A CA 1
ATOM 1504 C C . ALA A 1 193 ? -27.707 15.674 1.396 1.00 41.53 193 ALA A C 1
ATOM 1506 O O . ALA A 1 193 ? -28.784 15.387 1.903 1.00 41.53 193 ALA A O 1
ATOM 1507 N N . THR A 1 194 ? -27.353 16.938 1.156 1.00 40.62 194 THR A N 1
ATOM 1508 C CA . THR A 1 194 ? -28.306 18.055 1.251 1.00 40.62 194 THR A CA 1
ATOM 1509 C C . THR A 1 194 ? -28.449 18.848 -0.038 1.00 40.62 194 THR A C 1
ATOM 1511 O O . THR A 1 194 ? -29.377 19.638 -0.111 1.00 40.62 194 THR A O 1
ATOM 1514 N N . ASP A 1 195 ? -27.634 18.601 -1.068 1.00 40.31 195 ASP A N 1
ATOM 1515 C CA . ASP A 1 195 ? -27.865 19.188 -2.389 1.00 40.31 195 ASP A CA 1
ATOM 1516 C C . ASP A 1 195 ? -28.231 18.102 -3.391 1.00 40.31 195 ASP A C 1
ATOM 1518 O O . ASP A 1 195 ? -27.393 17.361 -3.906 1.00 40.31 195 ASP A O 1
ATOM 1522 N N . THR A 1 196 ? -29.525 18.030 -3.684 1.00 45.88 196 THR A N 1
ATOM 1523 C CA . THR A 1 196 ? -30.123 17.186 -4.722 1.00 45.88 196 THR A CA 1
ATOM 1524 C C . THR A 1 196 ? -29.673 17.545 -6.144 1.00 45.88 196 THR A C 1
ATOM 1526 O O . THR A 1 196 ? -30.078 16.858 -7.074 1.00 45.88 196 THR A O 1
ATOM 1529 N N . ASP A 1 197 ? -28.820 18.561 -6.323 1.00 42.75 197 ASP A N 1
ATOM 1530 C CA . ASP A 1 197 ? -28.482 19.132 -7.636 1.00 42.75 197 ASP A CA 1
ATOM 1531 C C . ASP A 1 197 ? -26.999 18.986 -8.047 1.00 42.75 197 ASP A C 1
ATOM 1533 O O . ASP A 1 197 ? -26.611 19.354 -9.151 1.00 42.75 197 ASP A O 1
ATOM 1537 N N . THR A 1 198 ? -26.143 18.399 -7.196 1.00 45.53 198 THR A N 1
ATOM 1538 C CA . THR A 1 198 ? -24.712 18.153 -7.509 1.00 45.53 198 THR A CA 1
ATOM 1539 C C . THR A 1 198 ? -24.249 16.726 -7.216 1.00 45.53 198 THR A C 1
ATOM 1541 O O . THR A 1 198 ? -23.054 16.454 -7.093 1.00 45.53 198 THR A O 1
ATOM 1544 N N . MET A 1 199 ? -25.171 15.756 -7.199 1.00 46.03 199 MET A N 1
ATOM 1545 C CA . MET A 1 199 ? -24.827 14.328 -7.255 1.00 46.03 199 MET A CA 1
ATOM 1546 C C . MET A 1 199 ? -24.381 13.933 -8.677 1.00 46.03 199 MET A C 1
ATOM 1548 O O . MET A 1 199 ? -24.846 12.955 -9.261 1.00 46.03 199 MET A O 1
ATOM 1552 N N . THR A 1 200 ? -23.490 14.735 -9.264 1.00 46.38 200 THR A N 1
ATOM 1553 C CA . THR A 1 200 ? -22.848 14.517 -10.555 1.00 46.38 200 THR A CA 1
ATOM 1554 C C . THR A 1 200 ? -21.924 13.308 -10.452 1.00 46.38 200 THR A C 1
ATOM 1556 O O . THR A 1 200 ? -20.743 13.405 -10.145 1.00 46.38 200 THR A O 1
ATOM 1559 N N . ASN A 1 201 ? -22.526 12.151 -10.707 1.00 58.66 201 ASN A N 1
ATOM 1560 C CA . ASN A 1 201 ? -21.941 10.987 -11.355 1.00 58.66 201 ASN A CA 1
ATOM 1561 C C . ASN A 1 201 ? -20.670 10.397 -10.714 1.00 58.66 201 ASN A C 1
ATOM 1563 O O . ASN A 1 201 ? -19.661 10.202 -11.380 1.00 58.66 201 ASN A O 1
ATOM 1567 N N . TYR A 1 202 ? -20.730 10.021 -9.431 1.00 64.56 202 TYR A N 1
ATOM 1568 C CA . TYR A 1 202 ? -19.688 9.189 -8.802 1.00 64.56 202 TYR A CA 1
ATOM 1569 C C . TYR A 1 202 ? -19.549 7.794 -9.439 1.00 64.56 202 TYR A C 1
ATOM 1571 O O . TYR A 1 202 ? -18.567 7.096 -9.193 1.00 64.56 202 TYR A O 1
ATOM 1579 N N . CYS A 1 203 ? -20.511 7.384 -10.263 1.00 71.19 203 CYS A N 1
ATOM 1580 C CA . CYS A 1 203 ? -20.481 6.130 -10.997 1.00 71.19 203 CYS A CA 1
ATOM 1581 C C . CYS A 1 203 ? -19.777 6.278 -12.348 1.00 71.19 203 CYS A C 1
ATOM 1583 O O . CYS A 1 203 ? -20.397 6.187 -13.404 1.00 71.19 203 CYS A O 1
ATOM 1585 N N . THR A 1 204 ? -18.476 6.550 -12.303 1.00 71.38 204 THR A N 1
ATOM 1586 C CA . THR A 1 204 ? -17.657 6.816 -13.493 1.00 71.38 204 THR A CA 1
ATOM 1587 C C . THR A 1 204 ? -17.078 5.556 -14.133 1.00 71.38 204 THR A C 1
ATOM 1589 O O . THR A 1 204 ? -16.674 5.598 -15.293 1.00 71.38 204 THR A O 1
ATOM 1592 N N . SER A 1 205 ? -17.017 4.435 -13.407 1.00 73.94 205 SER A N 1
ATOM 1593 C CA . SER A 1 205 ? -16.430 3.198 -13.930 1.00 73.94 205 SER A CA 1
ATOM 1594 C C . SER A 1 205 ? -17.430 2.391 -14.754 1.00 73.94 205 SER A C 1
ATOM 1596 O O . SER A 1 205 ? -18.557 2.166 -14.320 1.00 73.94 205 SER A O 1
ATOM 1598 N N . THR A 1 206 ? -16.984 1.882 -15.902 1.00 80.19 206 THR A N 1
ATOM 1599 C CA . THR A 1 206 ? -17.698 0.878 -16.707 1.00 80.19 206 THR A CA 1
ATOM 1600 C C . THR A 1 206 ? -17.357 -0.561 -16.299 1.00 80.19 206 THR A C 1
ATOM 1602 O O . THR A 1 206 ? -18.045 -1.484 -16.725 1.00 80.19 206 THR A O 1
ATOM 1605 N N . LYS A 1 207 ? -16.325 -0.766 -15.460 1.00 82.56 207 LYS A N 1
ATOM 1606 C CA . LYS A 1 207 ? -15.891 -2.094 -14.977 1.00 82.56 207 LYS A CA 1
ATOM 1607 C C . LYS A 1 207 ? -16.809 -2.645 -13.879 1.00 82.56 207 LYS A C 1
ATOM 1609 O O . LYS A 1 207 ? -17.001 -3.854 -13.814 1.00 82.56 207 LYS A O 1
ATOM 1614 N N . TRP A 1 208 ? -17.379 -1.784 -13.031 1.00 82.69 208 TRP A N 1
ATOM 1615 C CA . TRP A 1 208 ? -18.230 -2.201 -11.907 1.00 82.69 208 TRP A CA 1
ATOM 1616 C C . TRP A 1 208 ? -19.627 -1.574 -11.961 1.00 82.69 208 TRP A C 1
ATOM 1618 O O . TRP A 1 208 ? -19.749 -0.387 -12.279 1.00 82.69 208 TRP A O 1
ATOM 1628 N N . PRO A 1 209 ? -20.687 -2.320 -11.597 1.00 79.19 209 PRO A N 1
ATOM 1629 C CA . PRO A 1 209 ? -22.048 -1.797 -11.601 1.00 79.19 209 PRO A CA 1
ATOM 1630 C C . PRO A 1 209 ? -22.241 -0.688 -10.554 1.00 79.19 209 PRO A C 1
ATOM 1632 O O . PRO A 1 209 ? -21.664 -0.706 -9.469 1.00 79.19 209 PRO A O 1
ATOM 1635 N N . CYS A 1 210 ? -23.096 0.283 -10.873 1.00 74.62 210 CYS A N 1
ATOM 1636 C CA . CYS A 1 210 ? -23.473 1.381 -9.978 1.00 74.62 210 CYS A CA 1
ATOM 1637 C C . CYS A 1 210 ? -24.649 0.970 -9.072 1.00 74.62 210 CYS A C 1
ATOM 1639 O O . CYS A 1 210 ? -25.745 1.519 -9.173 1.00 74.62 210 CYS A O 1
ATOM 1641 N N . ALA A 1 211 ? -24.451 -0.028 -8.207 1.00 63.97 211 ALA A N 1
ATOM 1642 C CA . ALA A 1 211 ? -25.544 -0.598 -7.411 1.00 63.97 211 ALA A CA 1
ATOM 1643 C C . ALA A 1 211 ? -26.086 0.358 -6.324 1.00 63.97 211 ALA A C 1
ATOM 1645 O O . ALA A 1 211 ? -27.254 0.269 -5.955 1.00 63.97 211 ALA A O 1
ATOM 1646 N N . SER A 1 212 ? -25.274 1.308 -5.838 1.00 61.78 212 SER A N 1
ATOM 1647 C CA . SER A 1 212 ? -25.610 2.088 -4.629 1.00 61.78 212 SER A CA 1
ATOM 1648 C C . SER A 1 212 ? -25.460 3.607 -4.763 1.00 61.78 212 SER A C 1
ATOM 1650 O O . SER A 1 212 ? -25.406 4.299 -3.750 1.00 61.78 212 SER A O 1
ATOM 1652 N N . LYS A 1 213 ? -25.345 4.147 -5.989 1.00 60.47 213 LYS A N 1
ATOM 1653 C CA . LYS A 1 213 ? -25.091 5.587 -6.269 1.00 60.47 213 LYS A CA 1
ATOM 1654 C C . LYS A 1 213 ? -23.858 6.179 -5.551 1.00 60.47 213 LYS A C 1
ATOM 1656 O O . LYS A 1 213 ? -23.686 7.394 -5.493 1.00 60.47 213 LYS A O 1
ATOM 1661 N N . LYS A 1 214 ? -22.991 5.315 -5.018 1.00 67.50 214 LYS A N 1
ATOM 1662 C CA . LYS A 1 214 ? -21.685 5.623 -4.423 1.00 67.50 214 LYS A CA 1
ATOM 1663 C C . LYS A 1 214 ? -20.588 5.411 -5.474 1.00 67.50 214 LYS A C 1
ATOM 1665 O O . LYS A 1 214 ? -20.846 4.851 -6.535 1.00 67.50 214 LYS A O 1
ATOM 1670 N N . ASN A 1 215 ? -19.372 5.876 -5.192 1.00 73.50 215 ASN A N 1
ATOM 1671 C CA . ASN A 1 215 ? -18.247 5.844 -6.132 1.00 73.50 215 ASN A CA 1
ATOM 1672 C C . ASN A 1 215 ? -17.839 4.408 -6.525 1.00 73.50 215 ASN A C 1
ATOM 1674 O O . ASN A 1 215 ? -17.044 3.778 -5.829 1.00 73.50 215 ASN A O 1
ATOM 1678 N N . ASN A 1 216 ? -18.380 3.891 -7.635 1.00 80.94 216 ASN A N 1
ATOM 1679 C CA . ASN A 1 216 ? -18.183 2.500 -8.062 1.00 80.94 216 ASN A CA 1
ATOM 1680 C C . ASN A 1 216 ? -16.722 2.187 -8.420 1.00 80.94 216 ASN A C 1
ATOM 1682 O O . ASN A 1 216 ? -16.273 1.062 -8.231 1.00 80.94 216 ASN A O 1
ATOM 1686 N N . TYR A 1 217 ? -15.960 3.180 -8.881 1.00 81.81 217 TYR A N 1
ATOM 1687 C CA . TYR A 1 217 ? -14.541 3.028 -9.184 1.00 81.81 217 TYR A CA 1
ATOM 1688 C C . TYR A 1 217 ? -13.721 2.720 -7.923 1.00 81.81 217 TYR A C 1
ATOM 1690 O O . TYR A 1 217 ? -13.049 1.692 -7.856 1.00 81.81 217 TYR A O 1
ATOM 1698 N N . ASN A 1 218 ? -13.819 3.570 -6.894 1.00 82.75 218 ASN A N 1
ATOM 1699 C CA . ASN A 1 218 ? -13.031 3.404 -5.669 1.00 82.75 218 ASN A CA 1
ATOM 1700 C C . ASN A 1 218 ? -13.463 2.174 -4.865 1.00 82.75 218 ASN A C 1
ATOM 1702 O O . ASN A 1 218 ? -12.610 1.445 -4.368 1.00 82.75 218 ASN A O 1
ATOM 1706 N N . TYR A 1 219 ? -14.771 1.928 -4.749 1.00 87.12 219 TYR A N 1
ATOM 1707 C CA . TYR A 1 219 ? -15.279 0.757 -4.031 1.00 87.12 219 TYR A CA 1
ATOM 1708 C C . TYR A 1 219 ? -14.920 -0.547 -4.755 1.00 87.12 219 TYR A C 1
ATOM 1710 O O . TYR A 1 219 ? -14.578 -1.524 -4.097 1.00 87.12 219 TYR A O 1
ATOM 1718 N N . GLY A 1 220 ? -14.924 -0.554 -6.092 1.00 86.44 220 GLY A N 1
ATOM 1719 C CA . GLY A 1 220 ? -14.515 -1.710 -6.889 1.00 86.44 220 GLY A CA 1
ATOM 1720 C C . GLY A 1 220 ? -13.039 -2.055 -6.715 1.00 86.44 220 GLY A C 1
ATOM 1721 O O . GLY A 1 220 ? -12.712 -3.199 -6.408 1.00 86.44 220 GLY A O 1
ATOM 1722 N N . LEU A 1 221 ? -12.156 -1.058 -6.832 1.00 85.88 221 LEU A N 1
ATOM 1723 C CA . LEU A 1 221 ? -10.717 -1.248 -6.632 1.00 85.88 221 LEU A CA 1
ATOM 1724 C C . LEU A 1 221 ? -10.372 -1.664 -5.196 1.00 85.88 221 LEU A C 1
ATOM 1726 O O . LEU A 1 221 ? -9.586 -2.589 -4.997 1.00 85.88 221 LEU A O 1
ATOM 1730 N N . ALA A 1 222 ? -10.968 -1.006 -4.197 1.00 86.62 222 ALA A N 1
ATOM 1731 C CA . ALA A 1 222 ? -10.763 -1.359 -2.795 1.00 86.62 222 ALA A CA 1
ATOM 1732 C C . ALA A 1 222 ? -11.280 -2.770 -2.500 1.00 86.62 222 ALA A C 1
ATOM 1734 O O . ALA A 1 222 ? -10.614 -3.542 -1.820 1.00 86.62 222 ALA A O 1
ATOM 1735 N N . GLY A 1 223 ? -12.458 -3.117 -3.021 1.00 88.81 223 GLY A N 1
ATOM 1736 C CA . GLY A 1 223 ? -13.066 -4.426 -2.823 1.00 88.81 223 GLY A CA 1
ATOM 1737 C C . GLY A 1 223 ? -12.221 -5.555 -3.406 1.00 88.81 223 GLY A C 1
ATOM 1738 O O . GLY A 1 223 ? -11.944 -6.530 -2.713 1.00 88.81 223 GLY A O 1
ATOM 1739 N N . GLU A 1 224 ? -11.733 -5.386 -4.637 1.00 88.44 224 GLU A N 1
ATOM 1740 C CA . GLU A 1 224 ? -10.830 -6.335 -5.300 1.00 88.44 224 GLU A CA 1
ATOM 1741 C C . GLU A 1 224 ? -9.522 -6.511 -4.511 1.00 88.44 224 GLU A C 1
ATOM 1743 O O . GLU A 1 224 ? -9.121 -7.638 -4.229 1.00 88.44 224 GLU A O 1
ATOM 1748 N N . ALA A 1 225 ? -8.901 -5.411 -4.069 1.00 81.75 225 ALA A N 1
ATOM 1749 C CA . ALA A 1 225 ? -7.654 -5.455 -3.303 1.00 81.75 225 ALA A CA 1
ATOM 1750 C C . ALA A 1 225 ? -7.813 -6.063 -1.897 1.00 81.75 225 ALA A C 1
ATOM 1752 O O . ALA A 1 225 ? -6.886 -6.689 -1.386 1.00 81.75 225 ALA A O 1
ATOM 1753 N N . LEU A 1 226 ? -8.967 -5.862 -1.255 1.00 85.88 226 LEU A N 1
ATOM 1754 C CA . LEU A 1 226 ? -9.233 -6.314 0.115 1.00 85.88 226 LEU A CA 1
ATOM 1755 C C . LEU A 1 226 ? -9.963 -7.660 0.188 1.00 85.88 226 LEU A C 1
ATOM 1757 O O . LEU A 1 226 ? -10.145 -8.178 1.291 1.00 85.88 226 LEU A O 1
ATOM 1761 N N . GLY A 1 227 ? -10.397 -8.213 -0.949 1.00 89.25 227 GLY A N 1
ATOM 1762 C CA . GLY A 1 227 ? -11.227 -9.418 -1.000 1.00 89.25 227 GLY A CA 1
ATOM 1763 C C . GLY A 1 227 ? -12.628 -9.212 -0.410 1.00 89.25 227 GLY A C 1
ATOM 1764 O O . GLY A 1 227 ? -13.170 -10.120 0.215 1.00 89.25 227 GLY A O 1
ATOM 1765 N N . LEU A 1 228 ? -13.200 -8.014 -0.560 1.00 92.25 228 LEU A N 1
ATOM 1766 C CA . LEU A 1 228 ? -14.502 -7.624 -0.011 1.00 92.25 228 LEU A CA 1
ATOM 1767 C C . LEU A 1 228 ? -15.452 -7.183 -1.129 1.00 92.25 228 LEU A C 1
ATOM 1769 O O . LEU A 1 228 ? -15.075 -6.403 -1.999 1.00 92.25 228 LEU A O 1
ATOM 1773 N N . ASP A 1 229 ? -16.717 -7.599 -1.073 1.00 91.12 229 ASP A N 1
ATOM 1774 C CA . ASP A 1 229 ? -17.738 -7.125 -2.015 1.00 91.12 229 ASP A CA 1
ATOM 1775 C C . ASP A 1 229 ? -18.284 -5.749 -1.605 1.00 91.12 229 ASP A C 1
ATOM 1777 O O . ASP A 1 229 ? -19.410 -5.598 -1.124 1.00 91.12 229 ASP A O 1
ATOM 1781 N N . LEU A 1 230 ? -17.446 -4.732 -1.788 1.00 90.81 230 LEU A N 1
ATOM 1782 C CA . LEU A 1 230 ? -17.770 -3.342 -1.479 1.00 90.81 230 LEU A CA 1
ATOM 1783 C C . LEU A 1 230 ? -18.670 -2.687 -2.539 1.00 90.81 230 LEU A C 1
ATOM 1785 O O . LEU A 1 230 ? -19.221 -1.619 -2.287 1.00 90.81 230 LEU A O 1
ATOM 1789 N N . ILE A 1 231 ? -18.853 -3.311 -3.707 1.00 88.75 231 ILE A N 1
ATOM 1790 C CA . ILE A 1 231 ? -19.769 -2.813 -4.741 1.00 88.75 231 ILE A CA 1
ATOM 1791 C C . ILE A 1 231 ? -21.219 -3.049 -4.332 1.00 88.75 231 ILE A C 1
ATOM 1793 O O . ILE A 1 231 ? -22.026 -2.124 -4.414 1.00 88.75 231 ILE A O 1
ATOM 1797 N N . ASN A 1 232 ? -21.542 -4.259 -3.870 1.00 87.19 232 ASN A N 1
ATOM 1798 C CA . ASN A 1 232 ? -22.900 -4.573 -3.429 1.00 87.19 232 ASN A CA 1
ATOM 1799 C C . ASN A 1 232 ? -23.130 -4.232 -1.951 1.00 87.19 232 ASN A C 1
ATOM 1801 O O . ASN A 1 232 ? -24.268 -3.991 -1.557 1.00 87.19 232 ASN A O 1
ATOM 1805 N N . ASN A 1 233 ? -22.064 -4.161 -1.141 1.00 88.62 233 ASN A N 1
ATOM 1806 C CA . ASN A 1 233 ? -22.141 -3.885 0.298 1.00 88.62 233 ASN A CA 1
ATOM 1807 C C . ASN A 1 233 ? -21.286 -2.665 0.709 1.00 88.62 233 ASN A C 1
ATOM 1809 O O . ASN A 1 233 ? -20.425 -2.773 1.588 1.00 88.62 233 ASN A O 1
ATOM 1813 N N . PRO A 1 234 ? -21.489 -1.475 0.115 1.00 87.44 234 PRO A N 1
ATOM 1814 C CA . PRO A 1 234 ? -20.658 -0.306 0.408 1.00 87.44 234 PRO A CA 1
ATOM 1815 C C . PRO A 1 234 ? -20.833 0.220 1.839 1.00 87.44 234 PRO A C 1
ATOM 1817 O O . PRO A 1 234 ? -19.965 0.921 2.357 1.00 87.44 234 PRO A O 1
ATOM 1820 N N . ASP A 1 235 ? -21.942 -0.110 2.502 1.00 86.88 235 ASP A N 1
ATOM 1821 C CA . ASP A 1 235 ? -22.204 0.313 3.879 1.00 86.88 235 ASP A CA 1
ATOM 1822 C C . ASP A 1 235 ? -21.296 -0.383 4.898 1.00 86.88 235 ASP A C 1
ATOM 1824 O O . ASP A 1 235 ? -21.148 0.118 6.013 1.00 86.88 235 ASP A O 1
ATOM 1828 N N . LEU A 1 236 ? -20.593 -1.457 4.513 1.00 91.19 236 LEU A N 1
ATOM 1829 C CA . LEU A 1 236 ? -19.548 -2.067 5.341 1.00 91.19 236 LEU A CA 1
ATOM 1830 C C . LEU A 1 236 ? -18.477 -1.046 5.750 1.00 91.19 236 LEU A C 1
ATOM 1832 O O . LEU A 1 236 ? -18.011 -1.071 6.882 1.00 91.19 236 LEU A O 1
ATOM 1836 N N . VAL A 1 237 ? -18.154 -0.079 4.885 1.00 89.94 237 VAL A N 1
ATOM 1837 C CA . VAL A 1 237 ? -17.174 0.986 5.181 1.00 89.94 237 VAL A CA 1
ATOM 1838 C C . VAL A 1 237 ? -17.624 1.895 6.336 1.00 89.94 237 VAL A C 1
ATOM 1840 O O . VAL A 1 237 ? -16.786 2.486 7.019 1.00 89.94 237 VAL A O 1
ATOM 1843 N N . ALA A 1 238 ? -18.934 2.000 6.570 1.00 89.06 238 ALA A N 1
ATOM 1844 C CA . ALA A 1 238 ? -19.532 2.830 7.616 1.00 89.06 238 ALA A CA 1
ATOM 1845 C C . ALA A 1 238 ? -20.094 2.028 8.806 1.00 89.06 238 ALA A C 1
ATOM 1847 O O . ALA A 1 238 ? -20.556 2.626 9.773 1.00 89.06 238 ALA A O 1
ATOM 1848 N N . THR A 1 239 ? -20.082 0.694 8.745 1.00 92.25 239 THR A N 1
ATOM 1849 C CA . THR A 1 239 ? -20.662 -0.177 9.785 1.00 92.25 239 THR A CA 1
ATOM 1850 C C . THR A 1 239 ? -19.656 -1.147 10.395 1.00 92.25 239 THR A C 1
ATOM 1852 O O . THR A 1 239 ? -19.811 -1.511 11.558 1.00 92.25 239 THR A O 1
ATOM 1855 N N . ASP A 1 240 ? -18.585 -1.490 9.679 1.00 94.44 240 ASP A N 1
ATOM 1856 C CA . ASP A 1 240 ? -17.466 -2.270 10.197 1.00 94.44 240 ASP A CA 1
ATOM 1857 C C . ASP A 1 240 ? -16.222 -1.365 10.327 1.00 94.44 240 ASP A C 1
ATOM 1859 O O . ASP A 1 240 ? -15.674 -0.898 9.319 1.00 94.44 240 ASP A O 1
ATOM 1863 N N . PRO A 1 241 ? -15.738 -1.096 11.553 1.00 92.62 241 PRO A N 1
ATOM 1864 C CA . PRO A 1 241 ? -14.600 -0.209 11.755 1.00 92.62 241 PRO A CA 1
ATOM 1865 C C . PRO A 1 241 ? -13.282 -0.783 11.221 1.00 92.62 241 PRO A C 1
ATOM 1867 O O . PRO A 1 241 ? -12.409 -0.012 10.820 1.00 92.62 241 PRO A O 1
ATOM 1870 N N . VAL A 1 242 ? -13.125 -2.110 11.151 1.00 92.56 242 VAL A N 1
ATOM 1871 C CA . VAL A 1 242 ? -11.944 -2.739 10.542 1.00 92.56 242 VAL A CA 1
ATOM 1872 C C . VAL A 1 242 ? -11.971 -2.511 9.038 1.00 92.56 242 VAL A C 1
ATOM 1874 O O . VAL A 1 242 ? -10.963 -2.094 8.474 1.00 92.56 242 VAL A O 1
ATOM 1877 N N . VAL A 1 243 ? -13.117 -2.711 8.382 1.00 91.94 243 VAL A N 1
ATOM 1878 C CA . VAL A 1 243 ? -13.273 -2.420 6.945 1.00 91.94 243 VAL A CA 1
ATOM 1879 C C . VAL A 1 243 ? -13.076 -0.928 6.663 1.00 91.94 243 VAL A C 1
ATOM 1881 O O . VAL A 1 243 ? -12.366 -0.574 5.720 1.00 91.94 243 VAL A O 1
ATOM 1884 N N . SER A 1 244 ? -13.610 -0.044 7.511 1.00 90.56 244 SER A N 1
ATOM 1885 C CA . SER A 1 244 ? -13.398 1.406 7.411 1.00 90.56 244 SER A CA 1
ATOM 1886 C C . SER A 1 244 ? -11.906 1.757 7.413 1.00 90.56 244 SER A C 1
ATOM 1888 O O . SER A 1 244 ? -11.409 2.401 6.487 1.00 90.56 244 SER A O 1
ATOM 1890 N N . TYR A 1 245 ? -11.147 1.233 8.382 1.00 89.56 245 TYR A N 1
ATOM 1891 C CA . TYR A 1 245 ? -9.700 1.430 8.422 1.00 89.56 245 TYR A CA 1
ATOM 1892 C C . TYR A 1 245 ? -8.987 0.790 7.235 1.00 89.56 245 TYR A C 1
ATOM 1894 O O . TYR A 1 245 ? -8.120 1.429 6.648 1.00 89.56 245 TYR A O 1
ATOM 1902 N N . LYS A 1 246 ? -9.347 -0.436 6.840 1.00 85.94 246 LYS A N 1
ATOM 1903 C CA . LYS A 1 246 ? -8.713 -1.107 5.699 1.00 85.94 246 LYS A CA 1
ATOM 1904 C C . LYS A 1 246 ? -8.888 -0.321 4.406 1.00 85.94 246 LYS A C 1
ATOM 1906 O O . LYS A 1 246 ? -7.930 -0.206 3.653 1.00 85.94 246 LYS A O 1
ATOM 1911 N N . THR A 1 247 ? -10.059 0.261 4.159 1.00 86.69 247 THR A N 1
ATOM 1912 C CA . THR A 1 247 ? -10.277 1.084 2.958 1.00 86.69 247 THR A CA 1
ATOM 1913 C C . THR A 1 247 ? -9.479 2.389 2.988 1.00 86.69 247 THR A C 1
ATOM 1915 O O . THR A 1 247 ? -8.887 2.757 1.975 1.00 86.69 247 THR A O 1
ATOM 1918 N N . ALA A 1 248 ? -9.381 3.052 4.144 1.00 84.38 248 ALA A N 1
ATOM 1919 C CA . ALA A 1 248 ? -8.554 4.248 4.302 1.00 84.38 248 ALA A CA 1
ATOM 1920 C C . ALA A 1 248 ? -7.054 3.943 4.146 1.00 84.38 248 ALA A C 1
ATOM 1922 O O . ALA A 1 248 ? -6.350 4.646 3.422 1.00 84.38 248 ALA A O 1
ATOM 1923 N N . LEU A 1 249 ? -6.571 2.877 4.791 1.00 82.00 249 LEU A N 1
ATOM 1924 C CA . LEU A 1 249 ? -5.181 2.435 4.699 1.00 82.00 249 LEU A CA 1
ATOM 1925 C C . LEU A 1 249 ? -4.843 1.987 3.279 1.00 82.00 249 LEU A C 1
ATOM 1927 O O . LEU A 1 249 ? -3.814 2.403 2.762 1.00 82.00 249 LEU A O 1
ATOM 1931 N N . TRP A 1 250 ? -5.732 1.242 2.618 1.00 82.94 250 TRP A N 1
ATOM 1932 C CA . TRP A 1 250 ? -5.584 0.883 1.211 1.00 82.94 250 TRP A CA 1
ATOM 1933 C C . TRP A 1 250 ? -5.430 2.119 0.331 1.00 82.94 250 TRP A C 1
ATOM 1935 O O . TRP A 1 250 ? -4.461 2.197 -0.419 1.00 82.94 250 TRP A O 1
ATOM 1945 N N . PHE A 1 251 ? -6.322 3.105 0.451 1.00 79.81 251 PHE A N 1
ATOM 1946 C CA . PHE A 1 251 ? -6.240 4.337 -0.339 1.00 79.81 251 PHE A CA 1
ATOM 1947 C C . PHE A 1 251 ? -4.920 5.081 -0.098 1.00 79.81 251 PHE A C 1
ATOM 1949 O O . PHE A 1 251 ? -4.336 5.672 -1.001 1.00 79.81 251 PHE A O 1
ATOM 1956 N N . TRP A 1 252 ? -4.426 5.034 1.135 1.00 73.62 252 TRP A N 1
ATOM 1957 C CA . TRP A 1 252 ? -3.193 5.693 1.534 1.00 73.62 252 TRP A CA 1
ATOM 1958 C C . TRP A 1 252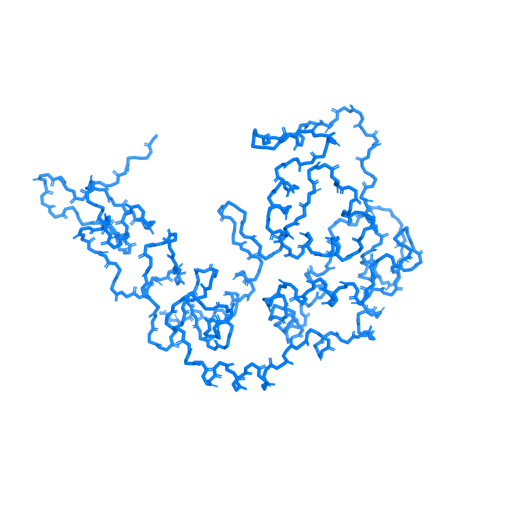 ? -1.929 4.969 1.045 1.00 73.62 252 TRP A C 1
ATOM 1960 O O . TRP A 1 252 ? -0.953 5.619 0.665 1.00 73.62 252 TRP A O 1
ATOM 1970 N N . THR A 1 253 ? -1.941 3.634 1.018 1.00 68.38 253 THR A N 1
ATOM 1971 C CA . THR A 1 253 ? -0.814 2.804 0.563 1.00 68.38 253 THR A CA 1
ATOM 1972 C C . THR A 1 253 ? -0.826 2.507 -0.933 1.00 68.38 253 THR A C 1
ATOM 1974 O O . THR A 1 253 ? 0.166 2.006 -1.456 1.00 68.38 253 THR A O 1
AT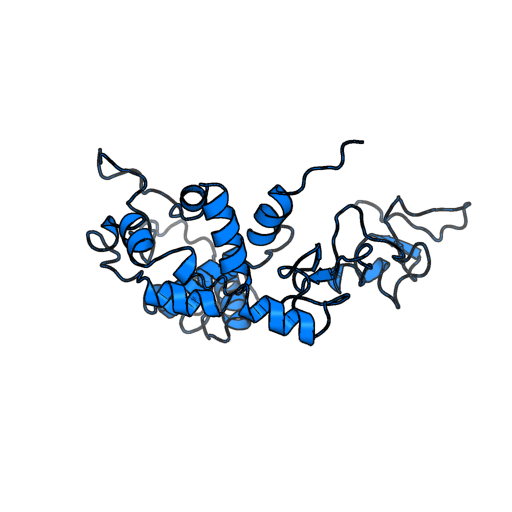OM 1977 N N . THR A 1 254 ? -1.924 2.787 -1.630 1.00 67.12 254 THR A N 1
ATOM 1978 C CA . THR A 1 254 ? -2.088 2.446 -3.046 1.00 67.12 254 THR A CA 1
ATOM 1979 C C . THR A 1 254 ? -1.764 3.644 -3.925 1.00 67.12 254 THR A C 1
ATOM 1981 O O . THR A 1 254 ? -2.167 4.775 -3.659 1.00 67.12 254 THR A O 1
ATOM 1984 N N . ARG A 1 255 ? -1.018 3.399 -5.004 1.00 62.62 255 ARG A N 1
ATOM 1985 C CA . ARG A 1 255 ? -0.869 4.389 -6.070 1.00 62.62 255 ARG A CA 1
ATOM 1986 C C . ARG A 1 255 ? -2.162 4.481 -6.857 1.00 62.62 255 ARG A C 1
ATOM 1988 O O . ARG A 1 255 ? -2.676 3.472 -7.330 1.00 62.62 255 ARG A O 1
ATOM 1995 N N . HIS A 1 256 ? -2.629 5.703 -7.050 1.00 63.75 256 HIS A N 1
ATOM 1996 C CA . HIS A 1 256 ? -3.763 5.992 -7.909 1.00 63.75 256 HIS A CA 1
ATOM 1997 C C . HIS A 1 256 ? -3.263 6.826 -9.087 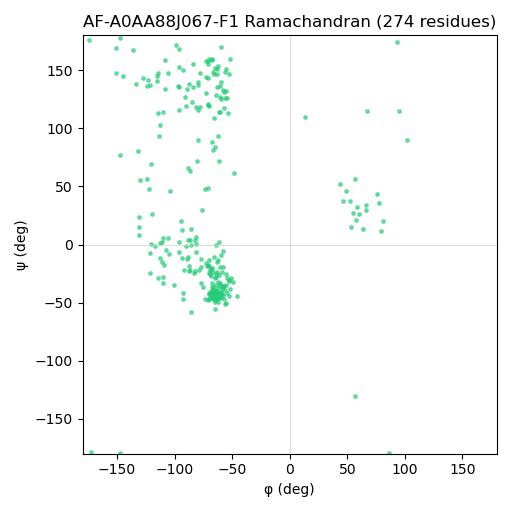1.00 63.75 256 HIS A C 1
ATOM 1999 O O . HIS A 1 256 ? -2.805 7.959 -8.913 1.00 63.75 256 HIS A O 1
ATOM 2005 N N . ASP A 1 257 ? -3.318 6.239 -10.282 1.00 66.44 257 ASP A N 1
ATOM 2006 C CA . ASP A 1 257 ? -2.835 6.835 -11.528 1.00 66.44 257 ASP A CA 1
ATOM 2007 C C . ASP A 1 257 ? -1.345 7.242 -11.438 1.00 66.44 257 ASP A C 1
ATOM 2009 O O . ASP A 1 257 ? -0.497 6.471 -10.986 1.00 66.44 257 ASP A O 1
ATOM 2013 N N . ASN A 1 258 ? -1.012 8.475 -11.834 1.00 55.03 258 ASN A N 1
ATOM 2014 C CA . ASN A 1 258 ? 0.342 9.035 -11.764 1.00 55.03 258 ASN A CA 1
ATOM 2015 C C . ASN A 1 258 ? 0.713 9.581 -10.372 1.00 55.03 258 ASN A C 1
ATOM 2017 O O . ASN A 1 258 ? 1.763 10.210 -10.225 1.00 55.03 258 ASN A O 1
ATOM 2021 N N . LYS A 1 259 ? -0.131 9.392 -9.346 1.00 51.78 259 LYS A N 1
ATOM 2022 C CA . LYS A 1 259 ? 0.146 9.890 -7.993 1.00 51.78 259 LYS A CA 1
ATOM 2023 C C . LYS A 1 259 ? 0.889 8.823 -7.179 1.00 51.78 259 LYS A C 1
ATOM 2025 O O . LYS A 1 259 ? 0.414 7.686 -7.100 1.00 51.78 259 LYS A O 1
ATOM 2030 N N . PRO A 1 260 ? 2.048 9.156 -6.577 1.00 55.00 260 PRO A N 1
ATOM 2031 C CA . PRO A 1 260 ? 2.743 8.239 -5.679 1.00 55.00 260 PRO A CA 1
ATOM 2032 C C . PRO A 1 260 ? 1.870 7.923 -4.458 1.00 55.00 260 PRO A C 1
ATOM 2034 O O . PRO A 1 260 ? 1.023 8.731 -4.071 1.00 55.00 260 PRO A O 1
ATOM 2037 N N . SER A 1 261 ? 2.081 6.752 -3.853 1.00 63.19 261 SER A N 1
ATOM 2038 C CA . SER A 1 261 ? 1.426 6.416 -2.587 1.00 63.19 261 SER A CA 1
ATOM 2039 C C . SER A 1 261 ? 1.968 7.322 -1.474 1.00 63.19 261 SER A C 1
ATOM 2041 O O . SER A 1 261 ? 3.056 7.891 -1.593 1.00 63.19 261 SER A O 1
ATOM 2043 N N . TYR A 1 262 ? 1.240 7.475 -0.370 1.00 64.62 262 TYR A N 1
ATOM 2044 C CA . TYR A 1 262 ? 1.753 8.278 0.740 1.00 64.62 262 TYR A CA 1
ATOM 2045 C C . TYR A 1 262 ? 3.011 7.675 1.394 1.00 64.62 262 TYR A C 1
ATOM 2047 O O . TYR A 1 262 ? 3.936 8.438 1.685 1.00 64.62 262 TYR A O 1
ATOM 2055 N N . PRO A 1 263 ? 3.116 6.339 1.577 1.00 64.19 263 PRO A N 1
ATOM 2056 C CA . PRO A 1 263 ? 4.377 5.706 1.943 1.00 64.19 263 PRO A CA 1
ATOM 2057 C C . PRO A 1 263 ? 5.525 6.080 1.010 1.00 64.19 263 PRO A C 1
ATOM 2059 O O . PRO A 1 263 ? 6.578 6.456 1.511 1.00 64.19 263 PRO A O 1
ATOM 2062 N N . ASP A 1 264 ? 5.311 6.087 -0.310 1.00 61.66 264 ASP A N 1
ATOM 2063 C CA . ASP A 1 264 ? 6.344 6.503 -1.265 1.00 61.66 264 ASP A CA 1
ATOM 2064 C C . ASP A 1 264 ? 6.797 7.941 -0.989 1.00 61.66 264 ASP A C 1
ATOM 2066 O O . ASP A 1 264 ? 7.987 8.225 -0.989 1.00 61.66 264 ASP A O 1
ATOM 2070 N N . VAL A 1 265 ? 5.868 8.861 -0.708 1.00 63.06 265 VAL A N 1
ATOM 2071 C CA . VAL A 1 265 ? 6.210 10.257 -0.389 1.00 63.06 265 VAL A CA 1
ATOM 2072 C C . VAL A 1 265 ? 7.015 10.357 0.908 1.00 63.06 265 VAL A C 1
ATOM 2074 O O . VAL A 1 265 ? 8.028 11.047 0.933 1.00 63.06 265 VAL A O 1
ATOM 2077 N N . VAL A 1 266 ? 6.598 9.685 1.986 1.00 62.12 266 VAL A N 1
ATOM 2078 C CA . VAL A 1 266 ? 7.271 9.780 3.298 1.00 62.12 266 VAL A CA 1
ATOM 2079 C C . VAL A 1 266 ? 8.631 9.097 3.289 1.00 62.12 266 VAL A C 1
ATOM 2081 O O . VAL A 1 266 ? 9.598 9.627 3.836 1.00 62.12 266 VAL A O 1
ATOM 2084 N N . ILE A 1 267 ? 8.712 7.923 2.671 1.00 61.31 267 ILE A N 1
ATOM 2085 C CA . ILE A 1 267 ? 9.956 7.173 2.559 1.00 61.31 267 ILE A CA 1
ATOM 2086 C C . ILE A 1 267 ? 10.953 7.961 1.692 1.00 61.31 267 ILE A C 1
ATOM 2088 O O . ILE A 1 267 ? 12.116 8.085 2.077 1.00 61.31 267 ILE A O 1
ATOM 2092 N N . ASN A 1 268 ? 10.487 8.596 0.611 1.00 56.97 268 ASN A N 1
ATOM 2093 C CA . ASN A 1 268 ? 11.327 9.424 -0.255 1.00 56.97 268 ASN A CA 1
ATOM 2094 C C . ASN A 1 268 ? 11.619 10.825 0.304 1.00 56.97 268 ASN A C 1
ATOM 2096 O O . ASN A 1 268 ? 12.611 11.423 -0.085 1.00 56.97 268 ASN A O 1
ATOM 2100 N N . ALA A 1 269 ? 10.828 11.378 1.227 1.00 50.94 269 ALA A N 1
ATOM 2101 C CA . ALA A 1 269 ? 11.128 12.677 1.847 1.00 50.94 269 ALA A CA 1
ATOM 2102 C C . ALA A 1 269 ? 12.371 12.634 2.758 1.00 50.94 269 ALA A C 1
ATOM 2104 O O . ALA A 1 269 ? 12.995 13.664 3.002 1.00 50.94 269 ALA A O 1
ATOM 2105 N N . ASN A 1 270 ? 12.763 11.444 3.226 1.00 43.59 270 ASN A N 1
ATOM 2106 C CA . ASN A 1 270 ? 14.030 11.222 3.929 1.00 43.59 270 ASN A CA 1
ATOM 2107 C C . ASN A 1 270 ? 15.227 11.034 2.975 1.00 43.59 270 ASN A C 1
ATOM 2109 O O . ASN A 1 270 ? 16.346 10.791 3.434 1.00 43.59 270 ASN A O 1
ATOM 2113 N N . PHE A 1 271 ? 15.021 11.173 1.661 1.00 40.38 271 PHE A N 1
ATOM 2114 C CA . PHE A 1 271 ? 16.093 11.285 0.682 1.00 40.38 271 PHE A CA 1
ATOM 2115 C C . PHE A 1 271 ? 16.858 12.589 0.927 1.00 40.38 271 PHE A C 1
ATOM 2117 O O . PHE A 1 271 ? 16.367 13.684 0.654 1.00 40.38 271 PHE A O 1
ATOM 2124 N N . LYS A 1 272 ? 18.088 12.477 1.434 1.00 32.50 272 LYS A N 1
ATOM 2125 C CA . LYS A 1 272 ? 19.083 13.525 1.214 1.00 32.50 272 LYS A CA 1
ATOM 2126 C C . LYS A 1 272 ? 19.605 13.325 -0.206 1.00 32.50 272 LYS A C 1
ATOM 2128 O O . LYS A 1 272 ? 20.203 12.276 -0.446 1.00 32.50 272 LYS A O 1
ATOM 2133 N N . PRO A 1 273 ? 19.433 14.287 -1.128 1.00 30.84 273 PRO A N 1
ATOM 2134 C CA . PRO A 1 273 ? 20.235 14.286 -2.336 1.00 30.84 273 PRO A CA 1
ATOM 2135 C C . PRO A 1 273 ? 21.697 14.252 -1.894 1.00 30.84 273 PRO A C 1
ATOM 2137 O O . PRO A 1 273 ? 22.111 15.081 -1.075 1.00 30.84 273 PRO A O 1
ATOM 2140 N N . SER A 1 274 ? 22.478 13.295 -2.391 1.00 29.48 274 SER A N 1
ATOM 2141 C CA . SER A 1 274 ? 23.919 13.499 -2.467 1.00 29.48 274 SER A CA 1
ATOM 2142 C C . SER A 1 274 ? 24.105 14.810 -3.222 1.00 29.48 274 SER A C 1
ATOM 2144 O O . SER A 1 274 ? 23.674 14.927 -4.369 1.00 29.48 274 SER A O 1
ATOM 2146 N N . GLN A 1 275 ? 24.622 15.824 -2.527 1.00 27.53 275 GLN A N 1
ATOM 2147 C CA . GLN A 1 275 ? 24.932 17.102 -3.145 1.00 27.53 275 GLN A CA 1
ATOM 2148 C C . GLN A 1 275 ? 25.898 16.824 -4.294 1.00 27.53 275 GLN A C 1
ATOM 2150 O O . GLN A 1 275 ? 26.973 16.266 -4.068 1.00 27.53 275 GLN A O 1
ATOM 2155 N N . VAL A 1 276 ? 25.447 17.139 -5.506 1.00 31.16 276 VAL A N 1
ATOM 2156 C CA . VAL A 1 276 ? 26.313 17.327 -6.669 1.00 31.16 276 VAL A CA 1
ATOM 2157 C C . VAL A 1 276 ? 26.921 18.715 -6.554 1.00 31.16 276 VAL A C 1
ATOM 2159 O O . VAL A 1 276 ? 26.153 19.647 -6.216 1.00 31.16 276 VAL A O 1
#

InterPro domains:
  IPR000726 Glycoside hydrolase, family 19, catalytic [PF00182] (111-275)
  IPR001002 Chitin-binding, type 1 [PF00187] (6-44)
  IPR001002 Chitin-binding, type 1 [PS50941] (4-46)
  IPR001002 Chitin-binding, type 1 [PS50941] (51-93)
  IPR001002 Chitin-binding, type 1 [SM00270] (6-44)
  IPR001002 Chitin-binding, type 1 [SM00270] (53-91)
  IPR016283 Glycoside hydrolase, family 19 [PIRSF001060] (4-271)
  IPR018371 Chitin-binding, type 1, conserved site [PS00026] (16-35)
  IPR018371 Chitin-binding, type 1, conserved site [PS00026] (63-82)
  IPR023346 Lysozyme-like domain superfamily [SSF53955] (108-274)
  IPR036861 Endochitinase-like superfamily [G3DSA:3.30.60.10] (4-46)
  IPR036861 Endochitinase-like superfamily [G3DSA:3.30.60.10] (51-105)
  IPR036861 Endochitinase-like superfamily [SSF57016] (6-46)
  IPR036861 Endochitinase-like superfamily [SSF57016] (51-93)